Protein AF-A0A3Q0IZJ5-F1 (afdb_monomer_lite)

Foldseek 3Di:
DVVCVVVVHWDKDWDDPVNDDPVQPDDDQVRLQPDDAQDKDKDADPVLQKIWMWGHHVGITIMITRPHSDWDWDWDFDADPVVRDTDTHTHTVSVVVCVVPVCPVVVLVVQCVVDPPDDPDPDVVVVVVSSVVSSVLSVVLVVQCVVPVVDDPVPRDDSVRSVVVVVVVVVVVVVVVVVPPDDDDDDDDDDDDDDDDDDDDDDDD

Structure (mmCIF, N/CA/C/O backbone):
data_AF-A0A3Q0IZJ5-F1
#
_entry.id   AF-A0A3Q0IZJ5-F1
#
loop_
_atom_site.group_PDB
_atom_site.id
_atom_site.type_symbol
_atom_site.label_atom_id
_atom_site.label_alt_id
_atom_site.label_comp_id
_atom_site.label_asym_id
_atom_site.label_entity_id
_atom_site.label_seq_id
_atom_site.pdbx_PDB_ins_code
_atom_site.Cartn_x
_atom_site.Cartn_y
_atom_site.Cartn_z
_atom_site.occupancy
_atom_site.B_iso_or_equiv
_atom_site.auth_seq_id
_atom_site.auth_comp_id
_atom_site.auth_asym_id
_atom_site.auth_atom_id
_atom_site.pdbx_PDB_model_num
ATOM 1 N N . MET A 1 1 ? -16.092 11.839 -0.025 1.00 68.50 1 MET A N 1
ATOM 2 C CA . MET A 1 1 ? -16.530 10.471 -0.398 1.00 68.50 1 MET A CA 1
ATOM 3 C C . MET A 1 1 ? -17.769 10.433 -1.294 1.00 68.50 1 MET A C 1
ATOM 5 O O . MET A 1 1 ? -17.762 9.619 -2.200 1.00 68.50 1 MET A O 1
ATOM 9 N N . ASN A 1 2 ? -18.788 11.290 -1.122 1.00 82.06 2 ASN A N 1
ATOM 10 C CA . ASN A 1 2 ? -20.026 11.220 -1.933 1.00 82.06 2 ASN A CA 1
ATOM 11 C C . ASN A 1 2 ? -19.789 11.255 -3.453 1.00 82.06 2 ASN A C 1
ATOM 13 O O . ASN A 1 2 ? -20.358 10.442 -4.169 1.00 82.06 2 ASN A O 1
ATOM 17 N N . LEU A 1 3 ? -18.900 12.132 -3.932 1.00 89.00 3 LEU A N 1
ATOM 18 C CA . LEU A 1 3 ? -18.564 12.219 -5.357 1.00 89.00 3 LEU A CA 1
ATOM 19 C C . LEU A 1 3 ? -17.981 10.905 -5.910 1.00 89.00 3 LEU A C 1
ATOM 21 O O . LEU A 1 3 ? -18.324 10.490 -7.011 1.00 89.00 3 LEU A O 1
ATOM 25 N N . LEU A 1 4 ? -17.117 10.239 -5.138 1.00 88.94 4 LEU A N 1
ATOM 26 C CA . LEU A 1 4 ? -16.507 8.967 -5.537 1.00 88.94 4 LEU A CA 1
ATOM 27 C C . LEU A 1 4 ? -17.537 7.833 -5.528 1.00 88.94 4 LEU A C 1
ATOM 29 O O . LEU A 1 4 ? -17.585 7.050 -6.470 1.00 88.94 4 LEU A O 1
ATOM 33 N N . LEU A 1 5 ? -18.424 7.814 -4.528 1.00 87.94 5 LEU A N 1
ATOM 34 C CA . LEU A 1 5 ? -19.537 6.866 -4.455 1.00 87.94 5 LEU A CA 1
ATOM 35 C C . LEU A 1 5 ? -20.482 6.995 -5.658 1.00 87.94 5 LEU A C 1
ATOM 37 O O . LEU A 1 5 ? -20.862 5.984 -6.239 1.00 87.94 5 LEU A O 1
ATOM 41 N N . MET A 1 6 ? -20.807 8.224 -6.077 1.00 89.62 6 MET A N 1
ATOM 42 C CA . MET A 1 6 ? -21.605 8.473 -7.287 1.00 89.62 6 MET A CA 1
ATOM 43 C C . MET A 1 6 ? -20.924 7.923 -8.545 1.00 89.62 6 MET A C 1
ATOM 45 O O . MET A 1 6 ? -21.590 7.389 -9.426 1.00 89.62 6 MET A O 1
ATOM 49 N N . LYS A 1 7 ? -19.590 7.999 -8.605 1.00 92.88 7 LYS A N 1
ATOM 50 C CA . LYS A 1 7 ? -18.778 7.437 -9.692 1.00 92.88 7 LYS A CA 1
ATOM 51 C C . LYS A 1 7 ? -18.488 5.937 -9.543 1.00 92.88 7 LYS A C 1
ATOM 53 O O . LYS A 1 7 ? -17.734 5.403 -10.347 1.00 92.88 7 LYS A O 1
ATOM 58 N N . LYS A 1 8 ? -19.058 5.256 -8.539 1.00 90.19 8 LYS A N 1
ATOM 59 C CA . LYS A 1 8 ? -18.781 3.843 -8.205 1.00 90.19 8 LYS A CA 1
ATOM 60 C C . LYS A 1 8 ? -17.292 3.548 -7.966 1.00 90.19 8 LYS A C 1
ATOM 62 O O . LYS A 1 8 ? -16.821 2.441 -8.202 1.00 90.19 8 LYS A O 1
ATOM 67 N N . ILE A 1 9 ? -16.558 4.544 -7.475 1.00 91.00 9 ILE A N 1
ATOM 68 C CA . ILE A 1 9 ? -15.169 4.405 -7.046 1.00 91.00 9 ILE A CA 1
ATOM 69 C C . ILE A 1 9 ? -15.186 4.232 -5.533 1.00 91.00 9 ILE A C 1
ATOM 71 O O . ILE A 1 9 ? -15.550 5.147 -4.787 1.00 91.00 9 ILE A O 1
ATOM 75 N N . TYR A 1 10 ? -14.788 3.048 -5.088 1.00 90.50 10 TYR A N 1
ATOM 76 C CA . TYR A 1 10 ? -14.695 2.714 -3.675 1.00 90.50 10 TYR A CA 1
ATOM 77 C C . TYR A 1 10 ? -13.245 2.777 -3.213 1.00 90.50 10 TYR A C 1
ATOM 79 O O . TYR A 1 10 ? -12.312 2.609 -3.993 1.00 90.50 10 TYR A O 1
ATOM 87 N N . GLY A 1 11 ? -13.057 3.018 -1.923 1.00 89.06 11 GLY A N 1
ATOM 88 C CA . GLY A 1 11 ? -11.730 3.123 -1.343 1.00 89.06 11 GLY A CA 1
ATOM 89 C C . GLY A 1 11 ? -11.721 2.882 0.154 1.00 89.06 11 GLY A C 1
ATOM 90 O O . GLY A 1 11 ? -12.724 3.091 0.853 1.00 89.06 11 GLY A O 1
ATOM 91 N N . THR A 1 12 ? -10.548 2.469 0.619 1.00 90.19 12 THR A N 1
ATOM 92 C CA . THR A 1 12 ? -10.194 2.305 2.025 1.00 90.19 12 THR A CA 1
ATOM 93 C C . THR A 1 12 ? -8.914 3.086 2.287 1.00 90.19 12 THR A C 1
ATOM 95 O O . THR A 1 12 ? -7.986 3.048 1.487 1.00 90.19 12 THR A O 1
ATOM 98 N N . GLY A 1 13 ? -8.869 3.817 3.395 1.00 89.31 13 GLY A N 1
ATOM 99 C CA . GLY A 1 13 ? -7.754 4.696 3.721 1.00 89.31 13 GLY A CA 1
ATOM 100 C C . GLY A 1 13 ? -7.518 4.798 5.220 1.00 89.31 13 GLY A C 1
ATOM 101 O O . GLY A 1 13 ? -8.425 4.556 6.020 1.00 89.31 13 GLY A O 1
ATOM 102 N N . THR A 1 14 ? -6.315 5.219 5.602 1.00 90.88 14 THR A N 1
ATOM 103 C CA . THR A 1 14 ? -6.046 5.680 6.968 1.00 90.88 14 THR A CA 1
ATOM 104 C C . THR A 1 14 ? -6.516 7.123 7.104 1.00 90.88 14 THR A C 1
ATOM 106 O O . THR A 1 14 ? -6.285 7.951 6.225 1.00 90.88 14 THR A O 1
ATOM 109 N N . LEU A 1 15 ? -7.189 7.433 8.208 1.00 88.75 15 LEU A N 1
ATOM 110 C CA . LEU A 1 15 ? -7.708 8.764 8.491 1.00 88.75 15 LEU A CA 1
ATOM 111 C C . LEU A 1 15 ? -6.926 9.386 9.650 1.00 88.75 15 LEU A C 1
ATOM 113 O O . LEU A 1 15 ? -6.908 8.864 10.767 1.00 88.75 15 LEU A O 1
ATOM 117 N N . ALA A 1 16 ? -6.287 10.528 9.399 1.00 86.31 16 ALA A N 1
ATOM 118 C CA . ALA A 1 16 ? -5.656 11.297 10.464 1.00 86.31 16 ALA A CA 1
ATOM 119 C C . ALA A 1 16 ? -6.721 11.771 11.460 1.00 86.31 16 ALA A C 1
ATOM 121 O O . ALA A 1 16 ? -7.787 12.238 11.061 1.00 86.31 16 ALA A O 1
ATOM 122 N N . ILE A 1 17 ? -6.428 11.685 12.759 1.00 82.25 17 ILE A N 1
ATOM 123 C CA . ILE A 1 17 ? -7.417 12.012 13.795 1.00 82.25 17 ILE A CA 1
ATOM 124 C C . ILE A 1 17 ? -7.909 13.463 13.715 1.00 82.25 17 ILE A C 1
ATOM 126 O O . ILE A 1 17 ? -9.074 13.729 13.976 1.00 82.25 17 ILE A O 1
ATOM 130 N N . ASN A 1 18 ? -7.052 14.383 13.264 1.00 83.88 18 ASN A N 1
ATOM 131 C CA . ASN A 1 18 ? -7.396 15.797 13.090 1.00 83.88 18 ASN A CA 1
ATOM 132 C C . ASN A 1 18 ? -8.455 16.024 11.999 1.00 83.88 18 ASN A C 1
ATOM 134 O O . ASN A 1 18 ? -9.111 17.059 11.993 1.00 83.88 18 ASN A O 1
ATOM 138 N N . ASN A 1 19 ? -8.641 15.051 11.103 1.00 83.38 19 ASN A N 1
ATOM 139 C CA . ASN A 1 19 ? -9.618 15.106 10.017 1.00 83.38 19 ASN A CA 1
ATOM 140 C C . ASN A 1 19 ? -10.950 14.446 10.406 1.00 83.38 19 ASN A C 1
ATOM 142 O O . ASN A 1 19 ? -11.868 14.369 9.590 1.00 83.38 19 ASN A O 1
ATOM 146 N N . ILE A 1 20 ? -11.058 13.932 11.634 1.00 81.12 20 ILE A N 1
ATOM 147 C CA . ILE A 1 20 ? -12.278 13.331 12.158 1.00 81.12 20 ILE A CA 1
ATOM 148 C C . ILE A 1 20 ? -13.114 14.440 12.812 1.00 81.12 20 ILE A C 1
ATOM 150 O O . ILE A 1 20 ? -12.627 15.109 13.726 1.00 81.12 20 ILE A O 1
ATOM 154 N N . PRO A 1 21 ? -14.378 14.645 12.398 1.00 78.50 21 PRO A N 1
ATOM 155 C CA . PRO A 1 21 ? -15.248 15.624 13.037 1.00 78.50 21 PRO A CA 1
ATOM 156 C C . PRO A 1 21 ? -15.410 15.314 14.526 1.00 78.50 21 PRO A C 1
ATOM 158 O O . PRO A 1 21 ? -15.712 14.177 14.889 1.00 78.50 21 PRO A O 1
ATOM 161 N N . LYS A 1 22 ? -15.295 16.320 15.396 1.00 73.31 22 LYS A N 1
ATOM 162 C CA . LYS A 1 22 ? -15.501 16.146 16.849 1.00 73.31 22 LYS A CA 1
ATOM 163 C C . LYS A 1 22 ? -16.915 15.651 17.193 1.00 73.31 22 LYS A C 1
ATOM 165 O O . LYS A 1 22 ? -17.106 14.941 18.170 1.00 73.31 22 LYS A O 1
ATOM 170 N N . SER A 1 23 ? -17.896 15.941 16.336 1.00 69.06 23 SER A N 1
ATOM 171 C CA . SER A 1 23 ? -19.277 15.441 16.429 1.00 69.06 23 SER A CA 1
ATOM 172 C C . SER A 1 23 ? -19.427 13.946 16.116 1.00 69.06 23 SER A C 1
ATOM 174 O O . SER A 1 23 ? -20.512 13.377 16.249 1.00 69.06 23 SER A O 1
ATOM 176 N N . SER A 1 24 ? -18.354 13.276 15.690 1.00 67.94 24 SER A N 1
ATOM 177 C CA . SER A 1 24 ? -18.398 11.870 15.302 1.00 67.94 24 SER A CA 1
ATOM 178 C C . SER A 1 24 ? -18.592 10.910 16.479 1.00 67.94 24 SER A C 1
ATOM 180 O O . SER A 1 24 ? -18.798 9.735 16.206 1.00 67.94 24 SER A O 1
ATOM 182 N N . MET A 1 25 ? -18.649 11.352 17.745 1.00 70.50 25 MET A N 1
ATOM 183 C CA . MET A 1 25 ? -18.824 10.474 18.927 1.00 70.50 25 MET A CA 1
ATOM 184 C C . MET A 1 25 ? -17.852 9.275 18.936 1.00 70.50 25 MET A C 1
ATOM 186 O O . MET A 1 25 ? -18.169 8.204 19.447 1.00 70.50 25 MET A O 1
ATOM 190 N N . LEU A 1 26 ? -16.701 9.431 18.285 1.00 81.25 26 LEU A N 1
ATOM 191 C CA . LEU A 1 26 ? -15.619 8.460 18.300 1.00 81.25 26 LEU A CA 1
ATOM 192 C C . LEU A 1 26 ? -14.769 8.698 19.546 1.00 81.25 26 LEU A C 1
ATOM 194 O O . LEU A 1 26 ? -14.738 9.809 20.074 1.00 81.25 26 LEU A O 1
ATOM 198 N N . LEU A 1 27 ? -14.093 7.651 20.009 1.00 81.62 27 LEU A N 1
ATOM 199 C CA . LEU A 1 27 ? -13.239 7.748 21.184 1.00 81.62 27 LEU A CA 1
ATOM 200 C C . LEU A 1 27 ? -12.027 8.619 20.863 1.00 81.62 27 LEU A C 1
ATOM 202 O O . LEU A 1 27 ? -11.420 8.510 19.786 1.00 81.62 27 LEU A O 1
ATOM 206 N N . ASP A 1 28 ? -11.642 9.446 21.828 1.00 84.12 28 ASP A N 1
ATOM 207 C CA . ASP A 1 28 ? -10.441 10.256 21.705 1.00 84.12 28 ASP A CA 1
ATOM 208 C C . ASP A 1 28 ? -9.192 9.371 21.671 1.00 84.12 28 ASP A C 1
ATOM 210 O O . ASP A 1 28 ? -9.154 8.265 22.216 1.00 84.12 28 ASP A O 1
ATOM 214 N N . LYS A 1 29 ? -8.095 9.880 21.095 1.00 82.81 29 LYS A N 1
ATOM 215 C CA . LYS A 1 29 ? -6.818 9.142 21.027 1.00 82.81 29 LYS A CA 1
ATOM 216 C C . LYS A 1 29 ? -6.354 8.639 22.395 1.00 82.81 29 LYS A C 1
ATOM 218 O O . LYS A 1 29 ? -5.810 7.542 22.497 1.00 82.81 29 LYS A O 1
ATOM 223 N N . ARG A 1 30 ? -6.538 9.458 23.437 1.00 84.50 30 ARG A N 1
ATOM 224 C CA . ARG A 1 30 ? -6.149 9.123 24.814 1.00 84.50 30 ARG A CA 1
ATOM 225 C C . ARG A 1 30 ? -7.021 8.011 25.380 1.00 84.50 30 ARG A C 1
ATOM 227 O O . ARG A 1 30 ? -6.506 7.135 26.061 1.00 84.50 30 ARG A O 1
ATOM 234 N N . GLU A 1 31 ? -8.315 8.039 25.090 1.00 86.44 31 GLU A N 1
ATOM 235 C CA . GLU A 1 31 ? -9.258 7.018 25.541 1.00 86.44 31 GLU A CA 1
ATOM 236 C C . GLU A 1 31 ? -9.024 5.699 24.814 1.00 86.44 31 GLU A C 1
ATOM 238 O O . GLU A 1 31 ? -8.924 4.662 25.463 1.00 86.44 31 GLU A O 1
ATOM 243 N N . MET A 1 32 ? -8.821 5.744 23.493 1.00 87.38 32 MET A N 1
ATOM 244 C CA . MET A 1 32 ? -8.433 4.578 22.696 1.00 87.38 32 MET A CA 1
ATOM 245 C C . MET A 1 32 ? -7.122 3.964 23.182 1.00 87.38 32 MET A C 1
ATOM 247 O O . MET A 1 32 ? -7.031 2.748 23.281 1.00 87.38 32 MET A O 1
ATOM 251 N N . GLY A 1 33 ? -6.125 4.783 23.529 1.00 85.69 33 GLY A N 1
ATOM 252 C CA . GLY A 1 33 ? -4.836 4.298 24.028 1.00 85.69 33 GLY A CA 1
ATOM 253 C C . GLY A 1 33 ? -4.896 3.639 25.411 1.00 85.69 33 GLY A C 1
ATOM 254 O O . GLY A 1 33 ? -3.989 2.886 25.747 1.00 85.69 33 GLY A O 1
ATOM 255 N N . LYS A 1 34 ? -5.947 3.900 26.203 1.00 90.25 34 LYS A N 1
ATOM 256 C CA . LYS A 1 34 ? -6.196 3.220 27.487 1.00 90.25 34 LYS A CA 1
ATOM 257 C C . LYS A 1 34 ? -6.880 1.863 27.321 1.00 90.25 34 LYS A C 1
ATOM 259 O O . LYS A 1 34 ? -6.931 1.103 28.281 1.00 90.25 34 LYS A O 1
ATOM 264 N N . LYS A 1 35 ? -7.468 1.584 26.154 1.00 91.31 35 LYS A N 1
ATOM 265 C CA . LYS A 1 35 ? -8.123 0.303 25.879 1.00 91.31 35 LYS A CA 1
ATOM 266 C C . LYS A 1 35 ? -7.086 -0.782 25.631 1.00 91.31 35 LYS A C 1
ATOM 268 O O . LYS A 1 35 ? -5.968 -0.499 25.204 1.00 91.31 35 LYS A O 1
ATOM 273 N N . ASP A 1 36 ? -7.490 -2.028 25.838 1.00 89.94 36 ASP A N 1
ATOM 274 C CA . ASP A 1 36 ? -6.628 -3.168 25.562 1.00 89.94 36 ASP A CA 1
ATOM 275 C C . ASP A 1 36 ? -6.235 -3.241 24.085 1.00 89.94 36 ASP A C 1
ATOM 277 O O . ASP A 1 36 ? -6.935 -2.765 23.180 1.00 89.94 36 ASP A O 1
ATOM 281 N N . ARG A 1 37 ? -5.082 -3.860 23.839 1.00 90.69 37 ARG A N 1
ATOM 282 C CA . ARG A 1 37 ? -4.603 -4.131 22.489 1.00 90.69 37 ARG A CA 1
ATOM 283 C C . ARG A 1 37 ? -5.594 -5.053 21.774 1.00 90.69 37 ARG A C 1
ATOM 285 O O . ARG A 1 37 ? -5.949 -6.110 22.281 1.00 90.69 37 ARG A O 1
ATOM 292 N N . GLY A 1 38 ? -6.015 -4.662 20.579 1.00 89.19 38 GLY A N 1
ATOM 293 C CA . GLY A 1 38 ? -7.043 -5.339 19.791 1.00 89.19 38 GLY A CA 1
ATOM 294 C C . GLY A 1 38 ? -8.443 -4.748 19.943 1.00 89.19 38 GLY A C 1
ATOM 295 O O . GLY A 1 38 ? -9.333 -5.118 19.178 1.00 89.19 38 GLY A O 1
ATOM 296 N N . PHE A 1 39 ? -8.651 -3.801 20.866 1.00 91.25 39 PHE A N 1
ATOM 297 C CA . PHE A 1 39 ? -9.925 -3.098 20.973 1.00 91.25 39 PHE A CA 1
ATOM 298 C C . PHE A 1 39 ? -10.239 -2.352 19.672 1.00 91.25 39 PHE A C 1
ATOM 300 O O . PHE A 1 39 ? -9.408 -1.604 19.145 1.00 91.25 39 PHE A O 1
ATOM 307 N N . ALA A 1 40 ? -11.454 -2.543 19.165 1.00 90.88 40 ALA A N 1
ATOM 308 C CA . ALA A 1 40 ? -11.939 -1.884 17.967 1.00 90.88 40 ALA A CA 1
ATOM 309 C C . ALA A 1 40 ? -13.335 -1.307 18.194 1.00 90.88 40 ALA A C 1
ATOM 311 O O . ALA A 1 40 ? -14.197 -1.952 18.785 1.00 90.88 40 ALA A O 1
ATOM 312 N N . THR A 1 41 ? -13.564 -0.106 17.673 1.00 89.56 41 THR A N 1
ATOM 313 C CA . THR A 1 41 ? -14.889 0.510 17.599 1.00 89.56 41 THR A CA 1
ATOM 314 C C . THR A 1 41 ? -15.164 0.958 16.172 1.00 89.56 41 THR A C 1
ATOM 316 O O . THR A 1 41 ? -14.246 1.284 15.416 1.00 89.56 41 THR A O 1
ATOM 319 N N . GLN A 1 42 ? -16.433 0.948 15.780 1.00 88.50 42 GLN A N 1
ATOM 320 C CA . GLN A 1 42 ? -16.859 1.314 14.441 1.00 88.50 42 GLN A CA 1
ATOM 321 C C . GLN A 1 42 ? -18.033 2.280 14.511 1.00 88.50 42 GLN A C 1
ATOM 323 O O . GLN A 1 42 ? -18.999 2.055 15.236 1.00 88.50 42 GLN A O 1
ATOM 328 N N . LYS A 1 43 ? -17.987 3.311 13.668 1.00 87.88 43 LYS A N 1
ATOM 329 C CA . LYS A 1 43 ? -19.137 4.157 13.370 1.00 87.88 43 LYS A CA 1
ATOM 330 C C . LYS A 1 43 ? -19.469 4.080 11.893 1.00 87.88 43 LYS A C 1
ATOM 332 O O . LYS A 1 43 ? -18.627 4.340 11.035 1.00 87.88 43 LYS A O 1
ATOM 337 N N . VAL A 1 44 ? -20.715 3.739 11.601 1.00 87.31 44 VAL A N 1
ATOM 338 C CA . VAL A 1 44 ? -21.256 3.723 10.243 1.00 87.31 44 VAL A CA 1
ATOM 339 C C . VAL A 1 44 ? -22.073 4.995 10.043 1.00 87.31 44 VAL A C 1
ATOM 341 O O . VAL A 1 44 ? -22.810 5.417 10.936 1.00 87.31 44 VAL A O 1
ATOM 344 N N . ARG A 1 45 ? -21.917 5.642 8.890 1.00 86.06 45 ARG A N 1
ATOM 345 C CA . ARG A 1 45 ? -22.742 6.788 8.506 1.00 86.06 45 ARG A CA 1
ATOM 346 C C . ARG A 1 45 ? -24.199 6.339 8.332 1.00 86.06 45 ARG A C 1
ATOM 348 O O . ARG A 1 45 ? -24.458 5.186 8.005 1.00 86.06 45 ARG A O 1
ATOM 355 N N . GLN A 1 46 ? -25.153 7.243 8.554 1.00 85.25 46 GLN A N 1
ATOM 356 C CA . GLN A 1 46 ? -26.594 6.941 8.490 1.00 85.25 46 GLN A CA 1
ATOM 357 C C . GLN A 1 46 ? -27.024 6.294 7.163 1.00 85.25 46 GLN A C 1
ATOM 359 O O . GLN A 1 46 ? -27.854 5.391 7.157 1.00 85.25 46 GLN A O 1
ATOM 364 N N . ASP A 1 47 ? -26.407 6.711 6.057 1.00 84.00 47 ASP A N 1
ATOM 365 C CA . ASP A 1 47 ? -26.640 6.182 4.709 1.00 84.00 47 ASP A CA 1
ATOM 366 C C . ASP A 1 47 ? -26.036 4.785 4.475 1.00 84.00 47 ASP A C 1
ATOM 368 O O . ASP A 1 47 ? -26.203 4.220 3.401 1.00 84.00 47 ASP A O 1
ATOM 372 N N . LYS A 1 48 ? -25.319 4.230 5.461 1.00 82.56 48 LYS A N 1
ATOM 373 C CA . LYS A 1 48 ? -24.608 2.945 5.411 1.00 82.56 48 LYS A CA 1
ATOM 374 C C . LYS A 1 48 ? -23.586 2.825 4.277 1.00 82.56 48 LYS A C 1
ATOM 376 O O . LYS A 1 48 ? -23.132 1.722 4.012 1.00 82.56 48 LYS A O 1
ATOM 381 N N . ASN A 1 49 ? -23.162 3.929 3.663 1.00 85.31 49 ASN A N 1
ATOM 382 C CA . ASN A 1 49 ? -22.212 3.894 2.543 1.00 85.31 49 ASN A CA 1
ATOM 383 C C . ASN A 1 49 ? -20.755 4.036 2.983 1.00 85.31 49 ASN A C 1
ATOM 385 O O . ASN A 1 49 ? -19.839 3.695 2.241 1.00 85.31 49 ASN A O 1
ATOM 389 N N . VAL A 1 50 ? -20.526 4.593 4.171 1.00 88.06 50 VAL A N 1
ATOM 390 C CA . VAL A 1 50 ? -19.189 4.876 4.694 1.00 88.06 50 VAL A CA 1
ATOM 391 C C . VAL A 1 50 ? -19.125 4.462 6.150 1.00 88.06 50 VAL A C 1
ATOM 393 O O . VAL A 1 50 ? -20.040 4.739 6.928 1.00 88.06 50 VAL A O 1
ATOM 396 N N . CYS A 1 51 ? -18.017 3.848 6.543 1.00 89.00 51 CYS A N 1
ATOM 397 C CA . CYS A 1 51 ? -17.719 3.587 7.939 1.00 89.00 51 CYS A CA 1
ATOM 398 C C . CYS A 1 51 ? -16.327 4.079 8.323 1.00 89.00 51 CYS A C 1
ATOM 400 O O . CYS A 1 51 ? -15.391 4.036 7.523 1.00 89.00 51 CYS A O 1
ATOM 402 N N . ILE A 1 52 ? -16.204 4.492 9.579 1.00 89.88 52 ILE A N 1
ATOM 403 C CA . ILE A 1 52 ? -14.942 4.789 10.242 1.00 89.88 52 ILE A CA 1
ATOM 404 C C . ILE A 1 52 ? -14.723 3.711 11.299 1.00 89.88 52 ILE A C 1
ATOM 406 O O . ILE A 1 52 ? -15.637 3.386 12.057 1.00 89.88 52 ILE A O 1
ATOM 410 N N . VAL A 1 53 ? -13.522 3.154 11.340 1.00 90.75 53 VAL A N 1
ATOM 411 C CA . VAL A 1 53 ? -13.100 2.147 12.312 1.00 90.75 53 VAL A CA 1
ATOM 412 C C . VAL A 1 53 ? -11.904 2.692 13.071 1.00 90.75 53 VAL A C 1
ATOM 414 O O . VAL A 1 53 ? -10.946 3.154 12.457 1.00 90.75 53 VAL A O 1
ATOM 417 N N . GLN A 1 54 ? -11.952 2.628 14.396 1.00 91.56 54 GLN A N 1
ATOM 418 C CA . GLN A 1 54 ? -10.799 2.887 15.250 1.00 91.56 54 GLN A CA 1
ATOM 419 C C . GLN A 1 54 ? -10.324 1.563 15.829 1.00 91.56 54 GLN A C 1
ATOM 421 O O . GLN A 1 54 ? -11.131 0.778 16.324 1.00 91.56 54 GLN A O 1
ATOM 426 N N . TRP A 1 55 ? -9.022 1.322 15.782 1.00 92.88 55 TRP A N 1
ATOM 427 C CA . TRP A 1 55 ? -8.401 0.103 16.278 1.00 92.88 55 TRP A CA 1
ATOM 428 C C . TRP A 1 55 ? -7.183 0.449 17.125 1.00 92.88 55 TRP A C 1
ATOM 430 O O . TRP A 1 55 ? -6.347 1.252 16.708 1.00 92.88 55 TRP A O 1
ATOM 440 N N . ASN A 1 56 ? -7.083 -0.137 18.316 1.00 92.69 56 ASN A N 1
ATOM 441 C CA . ASN A 1 56 ? -5.923 0.033 19.178 1.00 92.69 56 ASN A CA 1
ATOM 442 C C . ASN A 1 56 ? -4.958 -1.148 19.024 1.00 92.69 56 ASN A C 1
ATOM 444 O O . ASN A 1 56 ? -5.263 -2.253 19.460 1.00 92.69 56 ASN A O 1
ATOM 448 N N . ASP A 1 57 ? -3.788 -0.918 18.427 1.00 89.44 57 ASP A N 1
ATOM 449 C CA . ASP A 1 57 ? -2.666 -1.868 18.452 1.00 89.44 57 ASP A CA 1
ATOM 450 C C . ASP A 1 57 ? -1.577 -1.355 19.410 1.00 89.44 57 ASP A C 1
ATOM 452 O O . ASP A 1 57 ? -1.843 -1.149 20.589 1.00 89.44 57 ASP A O 1
ATOM 456 N N . ASN A 1 58 ? -0.358 -1.092 18.927 1.00 88.44 58 ASN A N 1
ATOM 457 C CA . ASN A 1 58 ? 0.653 -0.365 19.700 1.00 88.44 58 ASN A CA 1
ATOM 458 C C . ASN A 1 58 ? 0.304 1.125 19.834 1.00 88.44 58 ASN A C 1
ATOM 460 O O . ASN A 1 58 ? 0.720 1.796 20.776 1.00 88.44 58 ASN A O 1
ATOM 464 N N . LYS A 1 59 ? -0.410 1.657 18.839 1.00 88.62 59 LYS A N 1
ATOM 465 C CA . LYS A 1 59 ? -0.949 3.015 18.803 1.00 88.62 59 LYS A CA 1
ATOM 466 C C . LYS A 1 59 ? -2.355 2.952 18.196 1.00 88.62 59 LYS A C 1
ATOM 468 O O . LYS A 1 59 ? -2.591 2.084 17.352 1.00 88.62 59 LYS A O 1
ATOM 473 N N . PRO A 1 60 ? -3.259 3.876 18.562 1.00 90.88 60 PRO A N 1
ATOM 474 C CA . PRO A 1 60 ? -4.558 3.984 17.915 1.00 90.88 60 PRO A CA 1
ATOM 475 C C . PRO A 1 60 ? -4.413 4.307 16.425 1.00 90.88 60 PRO A C 1
ATOM 477 O O . PRO A 1 60 ? -3.719 5.259 16.057 1.00 90.88 60 PRO A O 1
ATOM 480 N N . VAL A 1 61 ? -5.099 3.536 15.587 1.00 91.25 61 VAL A N 1
ATOM 481 C CA . VAL A 1 61 ? -5.208 3.726 14.139 1.00 91.25 61 VAL A CA 1
ATOM 482 C C . VAL A 1 61 ? -6.670 3.980 13.802 1.00 91.25 61 VAL A C 1
ATOM 484 O O . VAL A 1 61 ? -7.548 3.261 14.278 1.00 91.25 61 VAL A O 1
ATOM 487 N N . ASN A 1 62 ? -6.934 4.988 12.972 1.00 91.81 62 ASN A N 1
ATOM 488 C CA . ASN A 1 62 ? -8.266 5.221 12.427 1.00 91.81 62 ASN A CA 1
ATOM 489 C C . ASN A 1 62 ? -8.250 4.925 10.930 1.00 91.81 62 ASN A C 1
ATOM 491 O O . ASN A 1 62 ? -7.386 5.414 10.203 1.00 91.81 62 ASN A O 1
ATOM 495 N N . SER A 1 63 ? -9.235 4.173 10.468 1.00 91.25 63 SER A N 1
ATOM 496 C CA . SER A 1 63 ? -9.416 3.825 9.065 1.00 91.25 63 SER A CA 1
ATOM 497 C C . SER A 1 63 ? -10.813 4.220 8.615 1.00 91.25 63 SER A C 1
ATOM 499 O O . SER A 1 63 ? -11.767 4.171 9.390 1.00 91.25 63 SER A O 1
ATOM 501 N N . ILE A 1 64 ? -10.945 4.603 7.352 1.00 90.25 64 ILE A N 1
ATOM 502 C CA . ILE A 1 64 ? -12.220 4.906 6.709 1.00 90.25 64 ILE A CA 1
ATOM 503 C C . ILE A 1 64 ? -12.382 4.000 5.494 1.00 90.25 64 ILE A C 1
ATOM 505 O O . ILE A 1 64 ? -11.429 3.786 4.748 1.00 90.25 64 ILE A O 1
ATOM 509 N N . SER A 1 65 ? -13.577 3.455 5.291 1.00 89.88 65 SER A N 1
ATOM 510 C CA . SER A 1 65 ? -13.884 2.656 4.105 1.00 89.88 65 SER A CA 1
ATOM 511 C C . SER A 1 65 ? -15.282 2.940 3.591 1.00 89.88 65 SER A C 1
ATOM 513 O O . SER A 1 65 ? -16.210 3.194 4.362 1.00 89.88 65 SER A O 1
ATOM 515 N N . SER A 1 66 ? -15.399 2.875 2.270 1.00 89.56 66 SER A N 1
ATOM 516 C CA . SER A 1 66 ? -16.654 2.908 1.517 1.00 89.56 66 SER A CA 1
ATOM 517 C C . SER A 1 66 ? -17.037 1.546 0.923 1.00 89.56 66 SER A C 1
ATOM 519 O O . SER A 1 66 ? -18.076 1.429 0.286 1.00 89.56 66 SER A O 1
ATOM 521 N N . ILE A 1 67 ? -16.205 0.513 1.117 1.00 82.31 67 ILE A N 1
ATOM 522 C CA . ILE A 1 67 ? -16.386 -0.813 0.504 1.00 82.31 67 ILE A CA 1
ATOM 523 C C . ILE A 1 67 ? -17.292 -1.698 1.362 1.00 82.31 67 ILE A C 1
ATOM 525 O O . ILE A 1 67 ? -18.103 -2.462 0.845 1.00 82.31 67 ILE A O 1
ATOM 529 N N . THR A 1 68 ? -17.136 -1.657 2.689 1.00 69.88 68 THR A N 1
ATOM 530 C CA . THR A 1 68 ? -17.877 -2.559 3.578 1.00 69.88 68 THR A CA 1
ATOM 531 C C . THR A 1 68 ? -18.332 -1.841 4.848 1.00 69.88 68 THR A C 1
ATOM 533 O O . THR A 1 68 ? -17.494 -1.469 5.669 1.00 69.88 68 THR A O 1
ATOM 536 N N . PRO A 1 69 ? -19.653 -1.687 5.066 1.00 67.50 69 PRO A N 1
ATOM 537 C CA . PRO A 1 69 ? -20.183 -1.030 6.260 1.00 67.50 69 PRO A CA 1
ATOM 538 C C . PRO A 1 69 ? -20.069 -1.912 7.506 1.00 67.50 69 PRO A C 1
ATOM 540 O O . PRO A 1 69 ? -19.959 -1.398 8.612 1.00 67.50 69 PRO A O 1
ATOM 543 N N . LYS A 1 70 ? -20.085 -3.241 7.344 1.00 68.69 70 LYS A N 1
ATOM 544 C CA . LYS A 1 70 ? -19.886 -4.219 8.422 1.00 68.69 70 LYS A CA 1
ATOM 545 C C . LYS A 1 70 ? -18.445 -4.711 8.406 1.00 68.69 70 LYS A C 1
ATOM 547 O O . LYS A 1 70 ? -18.051 -5.396 7.469 1.00 68.69 70 LYS A O 1
ATOM 552 N N . ASN A 1 71 ? -17.673 -4.404 9.441 1.00 73.75 71 ASN A N 1
ATOM 553 C CA . ASN A 1 71 ? -16.302 -4.890 9.541 1.00 73.75 71 ASN A CA 1
ATOM 554 C C . ASN A 1 71 ? -16.226 -6.064 10.516 1.00 73.75 71 ASN A C 1
ATOM 556 O O . ASN A 1 71 ? -16.238 -5.830 11.725 1.00 73.75 71 ASN A O 1
ATOM 560 N N . PRO A 1 72 ? -16.147 -7.318 10.028 1.00 81.44 72 PRO A N 1
ATOM 561 C CA . PRO A 1 72 ? -15.909 -8.440 10.917 1.00 81.44 72 PRO A CA 1
ATOM 562 C C . PRO A 1 72 ? -14.543 -8.276 11.585 1.00 81.44 72 PRO A C 1
ATOM 564 O O . PRO A 1 72 ? -13.582 -7.779 10.986 1.00 81.44 72 PRO A O 1
ATOM 567 N N . ILE A 1 73 ? -14.475 -8.689 12.844 1.00 84.81 73 ILE A N 1
ATOM 568 C CA . ILE A 1 73 ? -13.226 -8.762 13.590 1.00 84.81 73 ILE A CA 1
ATOM 569 C C . ILE A 1 73 ? -12.567 -10.098 13.239 1.00 84.81 73 ILE A C 1
ATOM 571 O O . ILE A 1 73 ? -13.231 -11.127 13.134 1.00 84.81 73 ILE A O 1
ATOM 575 N N . THR A 1 74 ? -11.262 -10.087 12.995 1.00 85.19 74 THR A N 1
ATOM 576 C CA . THR A 1 74 ? -10.471 -11.276 12.668 1.00 85.19 74 THR A CA 1
ATOM 577 C C . THR A 1 74 ? -9.205 -11.297 13.514 1.00 85.19 74 THR A C 1
ATOM 579 O O . THR A 1 74 ? -8.641 -10.249 13.799 1.00 85.19 74 THR A O 1
ATOM 582 N N . SER A 1 75 ? -8.685 -12.469 13.871 1.00 87.44 75 SER A N 1
ATOM 583 C CA . SER A 1 75 ? -7.389 -12.557 14.560 1.00 87.44 75 SER A CA 1
ATOM 584 C C . SER A 1 75 ? -6.222 -12.235 13.619 1.00 87.44 75 SER A C 1
ATOM 586 O O . SER A 1 75 ? -6.190 -12.713 12.483 1.00 87.44 75 SER A O 1
ATOM 588 N N . SER A 1 76 ? -5.260 -11.425 14.060 1.00 87.06 76 SER A N 1
ATOM 589 C CA . SER A 1 76 ? -3.989 -11.173 13.376 1.00 87.06 76 SER A CA 1
ATOM 590 C C . SER A 1 76 ? -2.829 -11.482 14.314 1.00 87.06 76 SER A C 1
ATOM 592 O O . SER A 1 76 ? -2.722 -10.880 15.383 1.00 87.06 76 SER A O 1
ATOM 594 N N . ARG A 1 77 ? -1.898 -12.325 13.859 1.00 90.75 77 ARG A N 1
ATOM 595 C CA . ARG A 1 77 ? -0.653 -12.600 14.579 1.00 90.75 77 ARG A CA 1
ATOM 596 C C . ARG A 1 77 ? 0.227 -11.352 14.589 1.00 90.75 77 ARG A C 1
ATOM 598 O O . ARG A 1 77 ? 0.521 -10.786 13.534 1.00 90.75 77 ARG A O 1
ATOM 605 N N . ARG A 1 78 ? 0.634 -10.890 15.769 1.00 88.88 78 ARG A N 1
ATOM 606 C CA . ARG A 1 78 ? 1.459 -9.688 15.946 1.00 88.88 78 ARG A CA 1
ATOM 607 C C . ARG A 1 78 ? 2.525 -9.918 17.006 1.00 88.88 78 ARG A C 1
ATOM 609 O O . ARG A 1 78 ? 2.280 -10.550 18.025 1.00 88.88 78 ARG A O 1
ATOM 616 N N . TRP A 1 79 ? 3.708 -9.354 16.793 1.00 89.50 79 TRP A N 1
ATOM 617 C CA . TRP A 1 79 ? 4.757 -9.362 17.807 1.00 89.50 79 TRP A CA 1
ATOM 618 C C . TRP A 1 79 ? 4.362 -8.479 19.003 1.00 89.50 79 TRP A C 1
ATOM 620 O O . TRP A 1 79 ? 3.900 -7.343 18.830 1.00 89.50 79 TRP A O 1
ATOM 630 N N . SER A 1 80 ? 4.526 -8.995 20.220 1.00 89.19 80 SER A N 1
ATOM 631 C CA . SER A 1 80 ? 4.433 -8.235 21.469 1.00 89.19 80 SER A CA 1
ATOM 632 C C . SER A 1 80 ? 5.837 -7.965 21.995 1.00 89.19 80 SER A C 1
ATOM 634 O O . SER A 1 80 ? 6.577 -8.893 22.307 1.00 89.19 80 SER A O 1
ATOM 636 N N . LYS A 1 81 ? 6.216 -6.687 22.128 1.00 87.38 81 LYS A N 1
ATOM 637 C CA . LYS A 1 81 ? 7.503 -6.319 22.745 1.00 87.38 81 LYS A CA 1
ATOM 638 C C . LYS A 1 81 ? 7.537 -6.631 24.244 1.00 87.38 81 LYS A C 1
ATOM 640 O O . LYS A 1 81 ? 8.609 -6.922 24.761 1.00 87.38 81 LYS A O 1
ATOM 645 N N . LYS A 1 82 ? 6.379 -6.568 24.915 1.00 86.81 82 LYS A N 1
ATOM 646 C CA . LYS A 1 82 ? 6.237 -6.831 26.354 1.00 86.81 82 LYS A CA 1
ATOM 647 C C . LYS A 1 82 ? 6.455 -8.311 26.663 1.00 86.81 82 LYS A C 1
ATOM 649 O O . LYS A 1 82 ? 7.254 -8.637 27.529 1.00 86.81 82 LYS A O 1
ATOM 654 N N . ASP A 1 83 ? 5.802 -9.174 25.891 1.00 87.75 83 ASP A N 1
ATOM 655 C CA . ASP A 1 83 ? 5.802 -10.623 26.129 1.00 87.75 83 ASP A CA 1
ATOM 656 C C . ASP A 1 83 ? 6.890 -11.349 25.321 1.00 87.75 83 ASP A C 1
ATOM 658 O O . ASP A 1 83 ? 7.065 -12.553 25.462 1.00 87.75 83 ASP A O 1
ATOM 662 N N . ARG A 1 84 ? 7.610 -10.623 24.447 1.00 89.94 84 ARG A N 1
ATOM 663 C CA . ARG A 1 84 ? 8.649 -11.140 23.534 1.00 89.94 84 ARG A CA 1
ATOM 664 C C . ARG A 1 84 ? 8.203 -12.373 22.742 1.00 89.94 84 ARG A C 1
ATOM 666 O O . ARG A 1 84 ? 8.994 -13.268 22.462 1.00 89.94 84 ARG A O 1
ATOM 673 N N . GLN A 1 85 ? 6.931 -12.398 22.368 1.00 92.81 85 GLN A N 1
ATOM 674 C CA . GLN A 1 85 ? 6.334 -13.482 21.605 1.00 92.81 85 GLN A CA 1
ATOM 675 C C . GLN A 1 85 ? 5.294 -12.947 20.627 1.00 92.81 85 GLN A C 1
ATOM 677 O O . GLN A 1 85 ? 4.832 -11.803 20.720 1.00 92.81 85 GLN A O 1
ATOM 682 N N . PHE A 1 86 ? 4.913 -13.794 19.677 1.00 91.00 86 PHE A N 1
ATOM 683 C CA . PHE A 1 86 ? 3.772 -13.522 18.819 1.00 91.00 86 PHE A CA 1
ATOM 684 C C . PHE A 1 86 ? 2.479 -13.801 19.576 1.00 91.00 86 PHE A C 1
ATOM 686 O O . PHE A 1 86 ? 2.280 -14.906 20.068 1.00 91.00 86 PHE A O 1
ATOM 693 N N . ILE A 1 87 ? 1.607 -12.802 19.622 1.00 91.75 87 ILE A N 1
ATOM 694 C CA . ILE A 1 87 ? 0.267 -12.896 20.189 1.00 91.75 87 ILE A CA 1
ATOM 695 C C . ILE A 1 87 ? -0.774 -12.717 19.088 1.00 91.75 87 ILE A C 1
ATOM 697 O O . ILE A 1 87 ? -0.536 -12.026 18.091 1.00 91.75 87 ILE A O 1
ATOM 701 N N . ASP A 1 88 ? -1.937 -13.314 19.293 1.00 91.94 88 ASP A N 1
ATOM 702 C CA . ASP A 1 88 ? -3.085 -13.151 18.415 1.00 91.94 88 ASP A CA 1
ATOM 703 C C . ASP A 1 88 ? -3.928 -11.969 18.883 1.00 91.94 88 ASP A C 1
ATOM 705 O O . ASP A 1 88 ? -4.471 -11.951 19.987 1.00 91.94 88 ASP A O 1
ATOM 709 N N . VAL A 1 89 ? -3.998 -10.942 18.037 1.00 91.19 89 VAL A N 1
ATOM 710 C CA . VAL A 1 89 ? -4.690 -9.687 18.332 1.00 91.19 89 VAL A CA 1
ATOM 711 C C . VAL A 1 89 ? -5.940 -9.598 17.475 1.00 91.19 89 VAL A C 1
ATOM 713 O O . VAL A 1 89 ? -5.881 -9.753 16.253 1.00 91.19 89 VAL A O 1
ATOM 716 N N . GLN A 1 90 ? -7.070 -9.287 18.106 1.00 92.44 90 GLN A N 1
ATOM 717 C CA . GLN A 1 90 ? -8.311 -8.975 17.402 1.00 92.44 90 GLN A CA 1
ATOM 718 C C . GLN A 1 90 ? -8.091 -7.757 16.491 1.00 92.44 90 GLN A C 1
ATOM 720 O O . GLN A 1 90 ? -7.644 -6.699 16.929 1.00 92.44 90 GLN A O 1
ATOM 725 N N . CYS A 1 91 ? -8.355 -7.919 15.200 1.00 90.88 91 CYS A N 1
ATOM 726 C CA . CYS A 1 91 ? -8.025 -6.959 14.158 1.00 90.88 91 CYS A CA 1
ATOM 727 C C . CYS A 1 91 ? -9.210 -6.809 13.193 1.00 90.88 91 CYS A C 1
ATOM 729 O O . CYS A 1 91 ? -9.658 -7.795 12.603 1.00 90.88 91 CYS A O 1
ATOM 731 N N . PRO A 1 92 ? -9.730 -5.590 12.993 1.00 91.75 92 PRO A N 1
ATOM 732 C CA . PRO A 1 92 ? -10.776 -5.349 12.011 1.00 91.75 92 PRO A CA 1
ATOM 733 C C . PRO A 1 92 ? -10.338 -5.741 10.596 1.00 91.75 92 PRO A C 1
ATOM 735 O O . PRO A 1 92 ? -9.238 -5.394 10.161 1.00 91.75 92 PRO A O 1
ATOM 738 N N . ASN A 1 93 ? -11.221 -6.395 9.839 1.00 88.94 93 ASN A N 1
ATOM 739 C CA . ASN A 1 93 ? -10.920 -6.841 8.475 1.00 88.94 93 ASN A CA 1
ATOM 740 C C . ASN A 1 93 ? -10.488 -5.696 7.538 1.00 88.94 93 ASN A C 1
ATOM 742 O O . ASN A 1 93 ? -9.629 -5.887 6.684 1.00 88.94 93 ASN A O 1
ATOM 746 N N . ILE A 1 94 ? -11.020 -4.485 7.741 1.00 89.62 94 ILE A N 1
ATOM 747 C CA . ILE A 1 94 ? -10.591 -3.269 7.031 1.00 89.62 94 ILE A CA 1
ATOM 748 C C . ILE A 1 94 ? -9.080 -3.029 7.142 1.00 89.62 94 ILE A C 1
ATOM 750 O O . ILE A 1 94 ? -8.453 -2.688 6.147 1.00 89.62 94 ILE A O 1
ATOM 754 N N . VAL A 1 95 ? -8.483 -3.250 8.318 1.00 89.25 95 VAL A N 1
ATOM 755 C CA . VAL A 1 95 ? -7.047 -3.042 8.548 1.00 89.25 95 VAL A CA 1
ATOM 756 C C . VAL A 1 95 ? -6.235 -4.116 7.830 1.00 89.25 95 VAL A C 1
ATOM 758 O O . VAL A 1 95 ? -5.184 -3.823 7.267 1.00 89.25 95 VAL A O 1
ATOM 761 N N . LYS A 1 96 ? -6.723 -5.361 7.817 1.00 88.31 96 LYS A N 1
ATOM 762 C CA 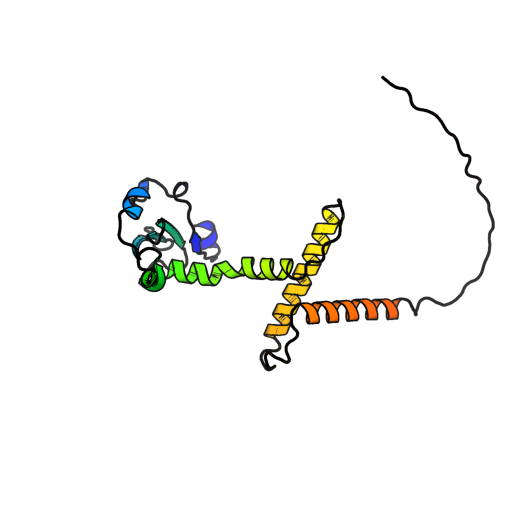. LYS A 1 96 ? -6.078 -6.447 7.072 1.00 88.31 96 LYS A CA 1
ATOM 763 C C . LYS A 1 96 ? -6.091 -6.195 5.570 1.00 88.31 96 LYS A C 1
ATOM 765 O O . LYS A 1 96 ? -5.035 -6.258 4.955 1.00 88.31 96 LYS A O 1
ATOM 770 N N . LYS A 1 97 ? -7.263 -5.883 5.009 1.00 87.81 97 LYS A N 1
ATOM 771 C CA . LYS A 1 97 ? -7.412 -5.563 3.583 1.00 87.81 97 LYS A CA 1
ATOM 772 C C . LYS A 1 97 ? -6.553 -4.371 3.189 1.00 87.81 97 LYS A C 1
ATOM 774 O O . LYS A 1 97 ? -5.811 -4.459 2.225 1.00 87.81 97 LYS A O 1
ATOM 779 N N . TYR A 1 98 ? -6.593 -3.311 3.996 1.00 88.94 98 TYR A N 1
ATOM 780 C CA . TYR A 1 98 ? -5.746 -2.141 3.809 1.00 88.94 98 TYR A CA 1
ATOM 781 C C . TYR A 1 98 ? -4.271 -2.532 3.718 1.00 88.94 98 TYR A C 1
ATOM 783 O O . TYR A 1 98 ? -3.644 -2.223 2.720 1.00 88.94 98 TYR A O 1
ATOM 791 N N . ASN A 1 99 ? -3.727 -3.262 4.696 1.00 87.56 99 ASN A N 1
ATOM 792 C CA . ASN A 1 99 ? -2.311 -3.647 4.659 1.00 87.56 99 ASN A CA 1
ATOM 793 C C . ASN A 1 99 ? -1.975 -4.552 3.462 1.00 87.56 99 ASN A C 1
ATOM 795 O O . ASN A 1 99 ? -0.905 -4.404 2.897 1.00 87.56 99 ASN A O 1
ATOM 799 N N . ALA A 1 100 ? -2.875 -5.453 3.061 1.00 85.81 100 ALA A N 1
ATOM 800 C CA . ALA A 1 100 ? -2.644 -6.333 1.915 1.00 85.81 100 ALA A CA 1
ATOM 801 C C . ALA A 1 100 ? -2.638 -5.586 0.568 1.00 85.81 100 ALA A C 1
ATOM 803 O O . ALA A 1 100 ? -1.918 -5.972 -0.345 1.00 85.81 100 ALA A O 1
ATOM 804 N N . GLU A 1 101 ? -3.451 -4.536 0.431 1.00 84.25 101 GLU A N 1
ATOM 805 C CA . GLU A 1 101 ? -3.608 -3.781 -0.822 1.00 84.25 101 GLU A CA 1
ATOM 806 C C . GLU A 1 101 ? -2.675 -2.557 -0.903 1.00 84.25 101 GLU A C 1
ATOM 808 O O . GLU A 1 101 ? -2.295 -2.138 -1.994 1.00 84.25 101 GLU A O 1
ATOM 813 N N . MET A 1 102 ? -2.279 -1.989 0.241 1.00 80.94 102 MET A N 1
ATOM 814 C CA . MET A 1 102 ? -1.410 -0.805 0.336 1.00 80.94 102 MET A CA 1
ATOM 815 C C . MET A 1 102 ? -0.007 -1.021 -0.216 1.00 80.94 102 MET A C 1
ATOM 817 O O . MET A 1 102 ? 0.616 -0.075 -0.686 1.00 80.94 102 MET A O 1
ATOM 821 N N . GLU A 1 103 ? 0.477 -2.260 -0.183 1.00 79.44 103 GLU A N 1
ATOM 822 C CA . GLU A 1 103 ? 1.841 -2.603 -0.585 1.00 79.44 103 GLU A CA 1
ATOM 823 C C . GLU A 1 103 ? 2.084 -2.441 -2.097 1.00 79.44 103 GLU A C 1
ATOM 825 O O . GLU A 1 103 ? 3.227 -2.491 -2.535 1.00 79.44 103 GLU A O 1
ATOM 830 N N . GLY A 1 104 ? 1.051 -2.213 -2.918 1.00 82.56 104 GLY A N 1
ATOM 831 C CA . GLY A 1 104 ? 1.199 -2.119 -4.375 1.00 82.56 104 GLY A CA 1
ATOM 832 C C . GLY A 1 104 ? 2.170 -1.026 -4.847 1.00 82.56 104 GLY A C 1
ATOM 833 O O . GLY A 1 104 ? 3.008 -1.288 -5.708 1.00 82.56 104 GLY A O 1
ATOM 834 N N . VAL A 1 105 ? 2.086 0.180 -4.272 1.00 84.81 105 VAL A N 1
ATOM 835 C CA . VAL A 1 105 ? 2.968 1.308 -4.642 1.00 84.81 105 VAL A CA 1
ATOM 836 C C . VAL A 1 105 ? 4.380 1.100 -4.088 1.00 84.81 105 VAL A C 1
ATOM 838 O O . VAL A 1 105 ? 5.361 1.246 -4.812 1.00 84.81 105 VAL A O 1
ATOM 841 N N . ASP A 1 106 ? 4.491 0.646 -2.840 1.00 87.19 106 ASP A N 1
ATOM 842 C CA . ASP A 1 106 ? 5.787 0.371 -2.211 1.00 87.19 106 ASP A CA 1
ATOM 843 C C . ASP A 1 106 ? 6.566 -0.735 -2.949 1.00 87.19 106 ASP A C 1
ATOM 845 O O . ASP A 1 106 ? 7.799 -0.718 -3.007 1.00 87.19 106 ASP A O 1
ATOM 849 N N . LEU A 1 107 ? 5.860 -1.706 -3.543 1.00 86.81 107 LEU A N 1
ATOM 850 C CA . LEU A 1 107 ? 6.469 -2.768 -4.344 1.00 86.81 107 LEU A CA 1
ATOM 851 C C . LEU A 1 107 ? 7.125 -2.226 -5.616 1.00 86.81 107 LEU A C 1
ATOM 853 O O . LEU A 1 107 ? 8.258 -2.612 -5.912 1.00 86.81 107 LEU A O 1
ATOM 857 N N . ILE A 1 108 ? 6.447 -1.346 -6.362 1.00 87.75 108 ILE A N 1
ATOM 858 C CA . ILE A 1 108 ? 7.034 -0.766 -7.575 1.00 87.75 108 ILE A CA 1
ATOM 859 C C . ILE A 1 108 ? 8.188 0.179 -7.229 1.00 87.75 108 ILE A C 1
ATOM 861 O O . ILE A 1 108 ? 9.245 0.083 -7.853 1.00 87.75 108 ILE A O 1
ATOM 865 N N . ASP A 1 109 ? 8.060 0.979 -6.168 1.00 89.19 109 ASP A N 1
ATOM 866 C CA . ASP A 1 109 ? 9.139 1.839 -5.668 1.00 89.19 109 ASP A CA 1
ATOM 867 C C . ASP A 1 109 ? 10.377 1.019 -5.288 1.00 89.19 109 ASP A C 1
ATOM 869 O O . ASP A 1 109 ? 11.511 1.376 -5.621 1.00 89.19 109 ASP A O 1
ATOM 873 N N . ARG A 1 110 ? 10.176 -0.145 -4.663 1.00 89.50 110 ARG A N 1
ATOM 874 C CA . ARG A 1 110 ? 11.266 -1.074 -4.362 1.00 89.50 110 ARG A CA 1
ATOM 875 C C . ARG A 1 110 ? 11.947 -1.598 -5.628 1.00 89.50 110 ARG A C 1
ATOM 877 O O . ARG A 1 110 ? 13.175 -1.684 -5.648 1.00 89.50 110 ARG A O 1
ATOM 884 N N . PHE A 1 111 ? 11.194 -1.964 -6.668 1.00 88.81 111 PHE A N 1
ATOM 885 C CA . PHE A 1 111 ? 11.779 -2.430 -7.933 1.00 88.81 111 PHE A CA 1
ATOM 886 C C . PHE A 1 111 ? 12.567 -1.331 -8.645 1.00 88.81 111 PHE A C 1
ATOM 888 O O . PHE A 1 111 ? 13.654 -1.600 -9.157 1.00 88.81 111 PHE A O 1
ATOM 895 N N . LEU A 1 112 ? 12.061 -0.098 -8.608 1.00 90.00 112 LEU A N 1
ATOM 896 C CA . LEU A 1 112 ? 12.730 1.069 -9.176 1.00 90.00 112 LEU A CA 1
ATOM 897 C C . LEU A 1 112 ? 14.064 1.369 -8.486 1.00 90.00 112 LEU A C 1
ATOM 899 O O . LEU A 1 112 ? 15.026 1.733 -9.153 1.00 90.00 112 LEU A O 1
ATOM 903 N N . VAL A 1 113 ? 14.152 1.196 -7.164 1.00 90.19 113 VAL A N 1
ATOM 904 C CA . VAL A 1 113 ? 15.392 1.455 -6.410 1.00 90.19 113 VAL A CA 1
ATOM 905 C C . VAL A 1 113 ? 16.447 0.362 -6.615 1.00 90.19 113 VAL A C 1
ATOM 907 O O . VAL A 1 113 ? 17.635 0.676 -6.625 1.00 90.19 113 VAL A O 1
ATOM 910 N N . LEU A 1 114 ? 16.048 -0.904 -6.788 1.00 88.06 114 LEU A N 1
ATOM 911 C CA . LEU A 1 114 ? 16.984 -2.037 -6.885 1.00 88.06 114 LEU A CA 1
ATOM 912 C C . LEU A 1 114 ? 17.951 -1.936 -8.073 1.00 88.06 114 LEU A C 1
ATOM 914 O O . LEU A 1 114 ? 19.136 -2.217 -7.913 1.00 88.06 114 LEU A O 1
ATOM 918 N N . TYR A 1 115 ? 17.450 -1.535 -9.243 1.00 86.00 115 TYR A N 1
ATOM 919 C CA . TYR A 1 115 ? 18.237 -1.413 -10.477 1.00 86.00 115 TYR A CA 1
ATOM 920 C C . TYR A 1 115 ? 17.897 -0.107 -11.194 1.00 86.00 115 TYR A C 1
ATOM 922 O O . TYR A 1 115 ? 17.385 -0.122 -12.315 1.00 86.00 115 TYR A O 1
ATOM 930 N N . ARG A 1 116 ? 18.117 1.016 -10.503 1.00 86.00 116 ARG A N 1
ATOM 931 C CA . ARG A 1 116 ? 17.800 2.358 -11.002 1.00 86.00 116 ARG A CA 1
ATOM 932 C C . ARG A 1 116 ? 18.765 2.791 -12.108 1.00 86.00 116 ARG A C 1
ATOM 934 O O . ARG A 1 116 ? 19.976 2.791 -11.895 1.00 86.00 116 ARG A O 1
ATOM 941 N N . MET A 1 117 ? 18.229 3.259 -13.229 1.00 83.81 117 MET A N 1
ATOM 942 C CA . MET A 1 117 ? 18.940 4.032 -14.246 1.00 83.81 117 MET A CA 1
ATOM 943 C C . MET A 1 117 ? 19.178 5.451 -13.715 1.00 83.81 117 MET A C 1
ATOM 945 O O . MET A 1 117 ? 18.440 6.393 -13.998 1.00 83.81 117 MET A O 1
ATOM 949 N N . ASP A 1 118 ? 20.194 5.605 -12.865 1.00 79.50 118 ASP A N 1
ATOM 950 C CA . ASP A 1 118 ? 20.612 6.917 -12.373 1.00 79.50 118 ASP A CA 1
ATOM 951 C C . ASP A 1 118 ? 21.744 7.468 -13.237 1.00 79.50 118 ASP A C 1
ATOM 953 O O . ASP A 1 118 ? 22.739 6.795 -13.502 1.00 79.50 118 ASP A O 1
ATOM 957 N N . SER A 1 119 ? 21.621 8.728 -13.639 1.00 80.50 119 SER A N 1
ATOM 958 C CA . SER A 1 119 ? 22.709 9.457 -14.281 1.00 80.50 119 SER A CA 1
ATOM 959 C C . SER A 1 119 ? 22.957 10.753 -13.534 1.00 80.50 119 SER A C 1
ATOM 961 O O . SER A 1 119 ? 22.035 11.464 -13.116 1.00 80.50 119 SER A O 1
ATOM 963 N N . LYS A 1 120 ? 24.236 11.094 -13.375 1.00 83.81 120 LYS A N 1
ATOM 964 C CA . LYS A 1 120 ? 24.665 12.298 -12.665 1.00 83.81 120 LYS A CA 1
ATOM 965 C C . LYS A 1 120 ? 24.432 13.534 -13.536 1.00 83.81 120 LYS A C 1
ATOM 967 O O . LYS A 1 120 ? 25.345 14.053 -14.163 1.00 83.81 120 LYS A O 1
ATOM 972 N N . THR A 1 121 ? 23.188 14.005 -13.568 1.00 86.81 121 THR A N 1
ATOM 973 C CA . THR A 1 121 ? 22.787 15.235 -14.261 1.00 86.81 121 THR A CA 1
ATOM 974 C C . THR A 1 121 ? 22.054 16.197 -13.330 1.00 86.81 121 THR A C 1
ATOM 976 O O . THR A 1 121 ? 21.371 15.785 -12.385 1.00 86.81 121 THR A O 1
ATOM 979 N N . TYR A 1 122 ? 22.176 17.492 -13.616 1.00 86.00 122 TYR A N 1
ATOM 980 C CA . TYR A 1 122 ? 21.421 18.559 -12.953 1.00 86.00 122 TYR A CA 1
ATOM 981 C C . TYR A 1 122 ? 20.080 18.845 -13.648 1.00 86.00 122 TYR A C 1
ATOM 983 O O . TYR A 1 122 ? 19.214 19.499 -13.073 1.00 86.00 122 TYR A O 1
ATOM 991 N N . LYS A 1 123 ? 19.876 18.342 -14.875 1.00 92.75 123 LYS A N 1
ATOM 992 C CA . LYS A 1 123 ? 18.634 18.542 -15.634 1.00 92.75 123 LYS A CA 1
ATOM 993 C C . LYS A 1 123 ? 17.538 17.616 -15.095 1.00 92.75 123 LYS A C 1
ATOM 995 O O . LYS A 1 123 ? 17.592 16.404 -15.299 1.00 92.75 123 LYS A O 1
ATOM 1000 N N . TRP A 1 124 ? 16.531 18.178 -14.424 1.00 93.06 124 TRP A N 1
ATOM 1001 C CA . TRP A 1 124 ? 15.424 17.400 -13.847 1.00 93.06 124 TRP A CA 1
ATOM 1002 C C . TRP A 1 124 ? 14.598 16.657 -14.911 1.00 93.06 124 TRP A C 1
ATOM 1004 O O . TRP A 1 124 ? 14.113 15.561 -14.645 1.00 93.06 124 TRP A O 1
ATOM 1014 N N . THR A 1 125 ? 14.490 17.209 -16.124 1.00 93.31 125 THR A N 1
ATOM 1015 C CA . THR A 1 125 ? 13.751 16.603 -17.245 1.00 93.31 125 THR A CA 1
ATOM 1016 C C . THR A 1 125 ? 14.330 15.252 -17.643 1.00 93.31 125 THR A C 1
ATOM 1018 O O . THR A 1 125 ? 13.597 14.284 -17.805 1.00 93.31 125 THR A O 1
ATOM 1021 N N . TYR A 1 126 ? 15.657 15.157 -17.717 1.00 92.25 126 TYR A N 1
ATOM 1022 C CA . TYR A 1 126 ? 16.343 13.901 -17.999 1.00 92.25 126 TYR A CA 1
ATOM 1023 C C . TYR A 1 126 ? 16.088 12.862 -16.898 1.00 92.25 126 TYR A C 1
ATOM 1025 O O . TYR A 1 126 ? 15.797 11.708 -17.196 1.00 92.25 126 TYR A O 1
ATOM 1033 N N . ARG A 1 127 ? 16.127 13.275 -15.621 1.00 89.81 127 ARG A N 1
ATOM 1034 C CA . ARG A 1 127 ? 15.804 12.380 -14.494 1.00 89.81 127 ARG A CA 1
ATOM 1035 C C . ARG A 1 127 ? 14.374 11.845 -14.584 1.00 89.81 127 ARG A C 1
ATOM 1037 O O . ARG A 1 127 ? 14.155 10.677 -14.284 1.00 89.81 127 ARG A O 1
ATOM 1044 N N . ALA A 1 128 ? 13.424 12.677 -15.010 1.00 91.94 128 ALA A N 1
ATOM 1045 C CA . ALA A 1 128 ? 12.043 12.257 -15.217 1.00 91.94 128 ALA A CA 1
ATOM 1046 C C . ALA A 1 128 ? 11.923 11.234 -16.358 1.00 91.94 128 ALA A C 1
ATOM 1048 O O . ALA A 1 128 ? 11.291 10.200 -16.173 1.00 91.94 128 ALA A O 1
ATOM 1049 N N . ILE A 1 129 ? 12.571 11.480 -17.503 1.00 92.69 129 ILE A N 1
ATOM 1050 C CA . ILE A 1 129 ? 12.564 10.549 -18.644 1.00 92.69 129 ILE A CA 1
ATOM 1051 C C . ILE A 1 129 ? 13.135 9.185 -18.235 1.00 92.69 129 ILE A C 1
ATOM 1053 O O . ILE A 1 129 ? 12.479 8.168 -18.441 1.00 92.69 129 ILE A O 1
ATOM 1057 N N . MET A 1 130 ? 14.304 9.162 -17.586 1.00 91.50 130 MET A N 1
ATOM 1058 C 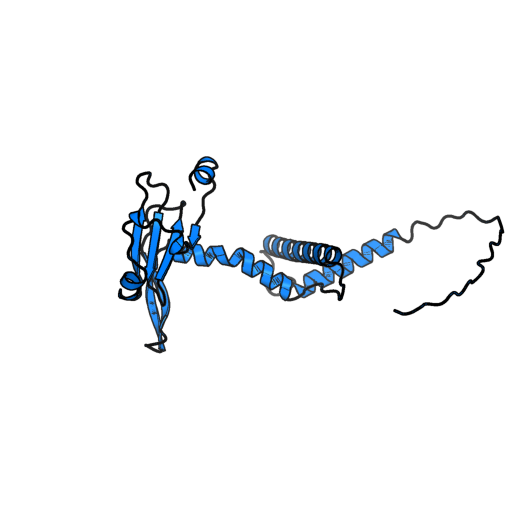CA . MET A 1 130 ? 14.925 7.909 -17.134 1.00 91.50 130 MET A CA 1
ATOM 1059 C C . MET A 1 130 ? 14.062 7.165 -16.112 1.00 91.50 130 MET A C 1
ATOM 1061 O O . MET A 1 130 ? 13.930 5.948 -16.186 1.00 91.50 130 MET A O 1
ATOM 1065 N N . HIS A 1 131 ? 13.395 7.890 -15.211 1.00 91.56 131 HIS A N 1
ATOM 1066 C CA . HIS A 1 131 ? 12.454 7.288 -14.271 1.00 91.56 131 HIS A CA 1
ATOM 1067 C C . HIS A 1 131 ? 11.263 6.614 -14.971 1.00 91.56 131 HIS A C 1
ATOM 1069 O O . HIS A 1 131 ? 10.886 5.505 -14.597 1.00 91.56 131 HIS A O 1
ATOM 1075 N N . PHE A 1 132 ? 10.674 7.250 -15.989 1.00 93.12 132 PHE A N 1
ATOM 1076 C CA . PHE A 1 132 ? 9.563 6.651 -16.733 1.00 93.12 132 PHE A CA 1
ATOM 1077 C C . PHE A 1 132 ? 9.996 5.443 -17.571 1.00 93.12 132 PHE A C 1
ATOM 1079 O O . PHE A 1 132 ? 9.236 4.479 -17.656 1.00 93.12 132 PHE A O 1
ATOM 1086 N N . LEU A 1 133 ? 11.210 5.455 -1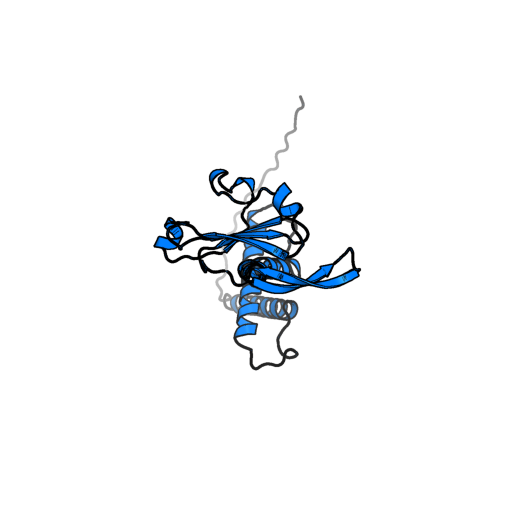8.134 1.00 92.56 133 LEU A N 1
ATOM 1087 C CA . LEU A 1 133 ? 11.786 4.288 -18.813 1.00 92.56 133 LEU A CA 1
ATOM 1088 C C . LEU A 1 133 ? 11.973 3.116 -17.843 1.00 92.56 133 LEU A C 1
ATOM 1090 O O . LEU A 1 133 ? 11.539 1.999 -18.126 1.00 92.56 133 LEU A O 1
ATOM 1094 N N . ASP A 1 134 ? 12.534 3.382 -16.662 1.00 91.75 134 ASP A N 1
ATOM 1095 C CA . ASP A 1 134 ? 12.682 2.385 -15.603 1.00 91.75 134 ASP A CA 1
ATOM 1096 C C . ASP A 1 134 ? 11.339 1.809 -15.148 1.00 91.75 134 ASP A C 1
ATOM 1098 O O . ASP A 1 134 ? 11.200 0.593 -14.992 1.00 91.75 134 ASP A O 1
ATOM 1102 N N . LEU A 1 135 ? 10.340 2.675 -14.958 1.00 93.88 135 LEU A N 1
ATOM 1103 C CA . LEU A 1 135 ? 8.983 2.277 -14.598 1.00 93.88 135 LEU A CA 1
ATOM 1104 C C . LEU A 1 135 ? 8.354 1.403 -15.687 1.00 93.88 135 LEU A C 1
ATOM 1106 O O . LEU A 1 135 ? 7.746 0.378 -15.374 1.00 93.88 135 LEU A O 1
ATOM 1110 N N . GLY A 1 136 ? 8.540 1.768 -16.957 1.00 94.31 136 GLY A N 1
ATOM 1111 C CA . GLY A 1 136 ? 8.119 0.974 -18.108 1.00 94.31 136 GLY A CA 1
ATOM 1112 C C . GLY A 1 136 ? 8.755 -0.417 -18.115 1.00 94.31 136 GLY A C 1
ATOM 1113 O O . GLY A 1 136 ? 8.038 -1.413 -18.202 1.00 94.31 136 GLY A O 1
ATOM 1114 N N . ALA A 1 137 ? 10.073 -0.503 -17.926 1.00 93.75 137 ALA A N 1
ATOM 1115 C CA . ALA A 1 137 ? 10.797 -1.773 -17.866 1.00 93.75 137 ALA A CA 1
ATOM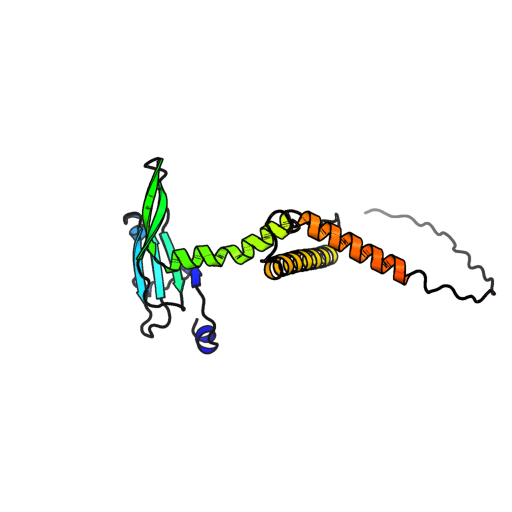 1116 C C . ALA A 1 137 ? 10.339 -2.654 -16.688 1.00 93.75 137 ALA A C 1
ATOM 1118 O O . ALA A 1 137 ? 10.131 -3.858 -16.851 1.00 93.75 137 ALA A O 1
ATOM 1119 N N . CYS A 1 138 ? 10.123 -2.068 -15.504 1.00 93.50 138 CYS A N 1
ATOM 1120 C CA . CYS A 1 138 ? 9.586 -2.789 -14.349 1.00 93.50 138 CYS A CA 1
ATOM 1121 C C . CYS A 1 138 ? 8.160 -3.307 -14.603 1.00 93.50 138 CYS A C 1
ATOM 1123 O O . CYS A 1 138 ? 7.861 -4.454 -14.268 1.00 93.50 138 CYS A O 1
ATOM 1125 N N . ASN A 1 139 ? 7.295 -2.507 -15.231 1.00 93.50 139 ASN A N 1
ATOM 1126 C CA . ASN A 1 139 ? 5.942 -2.929 -15.598 1.00 93.50 139 ASN A CA 1
ATOM 1127 C C . ASN A 1 139 ? 5.957 -4.045 -16.655 1.00 93.50 139 ASN A C 1
ATOM 1129 O O . ASN A 1 139 ? 5.229 -5.027 -16.515 1.00 93.50 139 ASN A O 1
ATOM 1133 N N . ALA A 1 140 ? 6.822 -3.946 -17.667 1.00 94.06 140 ALA A N 1
ATOM 1134 C CA . ALA A 1 140 ? 7.005 -4.989 -18.675 1.00 94.06 140 ALA A CA 1
ATOM 1135 C C . ALA A 1 140 ? 7.478 -6.310 -18.048 1.00 94.06 140 ALA A C 1
ATOM 1137 O O . ALA A 1 140 ? 6.961 -7.375 -18.383 1.00 94.06 140 ALA A O 1
ATOM 1138 N N . TRP A 1 141 ? 8.387 -6.252 -17.071 1.00 93.38 141 TRP A N 1
ATOM 1139 C CA . TRP A 1 141 ? 8.816 -7.432 -16.318 1.00 93.38 141 TRP A CA 1
ATOM 1140 C C . TRP A 1 141 ? 7.676 -8.065 -15.505 1.00 93.38 141 TRP A C 1
ATOM 1142 O O . TRP A 1 141 ? 7.552 -9.292 -15.452 1.00 93.38 141 TRP A O 1
ATOM 1152 N N . LEU A 1 142 ? 6.815 -7.252 -14.880 1.00 91.81 142 LEU A N 1
ATOM 1153 C CA . LEU A 1 142 ? 5.635 -7.754 -14.169 1.00 91.81 142 LEU A CA 1
ATOM 1154 C C . LEU A 1 142 ? 4.666 -8.467 -15.122 1.00 91.81 142 LEU A C 1
ATOM 1156 O O . LEU A 1 142 ? 4.217 -9.569 -14.803 1.00 91.81 142 LEU A O 1
ATOM 1160 N N . LEU A 1 143 ? 4.406 -7.891 -16.300 1.00 93.12 143 LEU A N 1
ATOM 1161 C CA . LEU A 1 143 ? 3.590 -8.519 -17.345 1.00 93.12 143 LEU A CA 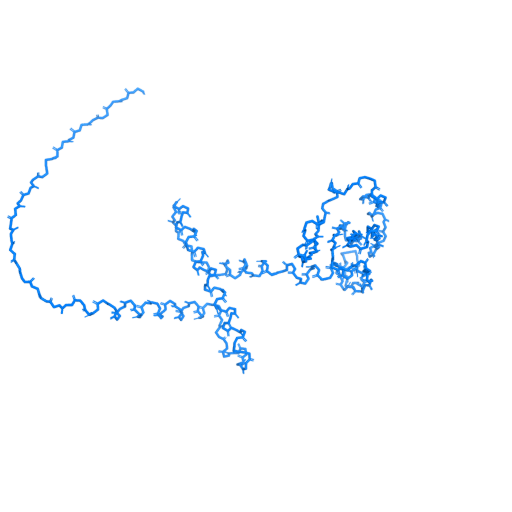1
ATOM 1162 C C . LEU A 1 143 ? 4.227 -9.813 -17.869 1.00 93.12 143 LEU A C 1
ATOM 1164 O O . LEU A 1 143 ? 3.547 -10.829 -17.993 1.00 93.12 143 LEU A O 1
ATOM 1168 N N . TYR A 1 144 ? 5.542 -9.822 -18.099 1.00 93.19 144 TYR A N 1
ATOM 1169 C CA . TYR A 1 144 ? 6.285 -11.026 -18.476 1.00 93.19 144 TYR A CA 1
ATOM 1170 C C . TYR A 1 144 ? 6.072 -12.151 -17.454 1.00 93.19 144 TYR A C 1
ATOM 1172 O O . TYR A 1 144 ? 5.746 -13.276 -17.831 1.00 93.19 144 TYR A O 1
ATOM 1180 N N . ARG A 1 145 ? 6.170 -11.854 -16.154 1.00 91.12 145 ARG A N 1
ATOM 1181 C CA . ARG A 1 145 ? 5.933 -12.845 -15.092 1.00 91.12 145 ARG A CA 1
ATOM 1182 C C . ARG A 1 145 ? 4.487 -13.329 -15.024 1.00 91.12 145 ARG A C 1
ATOM 1184 O O . ARG A 1 145 ? 4.265 -14.488 -14.687 1.00 91.12 145 ARG A O 1
ATOM 1191 N N . GLN A 1 146 ? 3.520 -12.463 -15.318 1.00 90.12 146 GLN A N 1
ATOM 1192 C CA . GLN A 1 146 ? 2.102 -12.831 -15.366 1.00 90.12 146 GLN A CA 1
ATOM 1193 C C . GLN A 1 146 ? 1.776 -13.730 -16.562 1.00 90.12 146 GLN A C 1
ATOM 1195 O O . GLN A 1 146 ? 0.989 -14.661 -16.422 1.00 90.12 146 GLN A O 1
ATOM 1200 N N . ASN A 1 147 ? 2.407 -13.494 -17.712 1.00 91.38 147 ASN A N 1
ATOM 1201 C CA . ASN A 1 147 ? 2.177 -14.288 -18.919 1.00 91.38 147 ASN A CA 1
ATOM 1202 C C . ASN A 1 147 ? 2.916 -15.635 -18.891 1.00 91.38 147 ASN A C 1
ATOM 1204 O O . ASN A 1 147 ? 2.497 -16.584 -19.546 1.00 91.38 147 ASN A O 1
ATOM 1208 N N . ASN A 1 148 ? 3.994 -15.740 -18.111 1.00 89.94 148 ASN A N 1
ATOM 1209 C CA . ASN A 1 148 ? 4.830 -16.936 -18.017 1.00 89.94 148 ASN A CA 1
ATOM 1210 C C . ASN A 1 148 ? 4.618 -17.706 -16.701 1.00 89.94 148 ASN A C 1
ATOM 1212 O O . ASN A 1 148 ? 5.568 -18.163 -16.070 1.00 89.94 148 ASN A O 1
ATOM 1216 N N . THR A 1 149 ? 3.363 -17.875 -16.278 1.00 83.25 149 THR A N 1
ATOM 1217 C CA . THR A 1 149 ? 2.999 -18.625 -15.056 1.00 83.25 149 THR A CA 1
ATOM 1218 C C . THR A 1 149 ? 3.297 -20.121 -15.136 1.00 83.25 149 THR A C 1
ATOM 1220 O O . THR A 1 149 ? 3.414 -20.770 -14.098 1.00 83.25 149 THR A O 1
ATOM 1223 N N . ASN A 1 150 ? 3.439 -20.659 -16.350 1.00 83.75 150 ASN A N 1
ATOM 1224 C CA . ASN A 1 150 ? 3.755 -22.067 -16.599 1.00 83.75 150 ASN A CA 1
ATOM 1225 C C . ASN A 1 150 ? 5.251 -22.392 -16.440 1.00 83.75 150 ASN A C 1
ATOM 1227 O O . ASN A 1 150 ? 5.612 -23.565 -16.379 1.00 83.75 150 ASN A O 1
ATOM 1231 N N . LEU A 1 151 ? 6.123 -21.378 -16.384 1.00 83.62 151 LEU A N 1
ATOM 1232 C CA . LEU A 1 151 ? 7.557 -21.572 -16.186 1.00 83.62 151 LEU A CA 1
ATOM 1233 C C . LEU A 1 151 ? 7.880 -21.796 -14.707 1.00 83.62 151 LEU A C 1
ATOM 1235 O O . LEU A 1 151 ? 7.267 -21.206 -13.811 1.00 83.62 151 LEU A O 1
ATOM 1239 N N . SER A 1 152 ? 8.894 -22.621 -14.436 1.00 83.81 152 SER A N 1
ATOM 1240 C CA . SER A 1 152 ? 9.431 -22.733 -13.083 1.00 83.81 152 SER A CA 1
ATOM 1241 C C . SER A 1 152 ? 10.034 -21.398 -12.653 1.00 83.81 152 SER A C 1
ATOM 1243 O O . SER A 1 152 ? 10.548 -20.627 -13.463 1.00 83.81 152 SER A O 1
ATOM 1245 N N . ARG A 1 153 ? 10.071 -21.141 -11.341 1.00 77.19 153 ARG A N 1
ATOM 1246 C CA . ARG A 1 153 ? 10.732 -19.942 -10.793 1.00 77.19 153 ARG A CA 1
ATOM 1247 C C . ARG A 1 153 ? 12.201 -19.814 -11.199 1.00 77.19 153 ARG A C 1
ATOM 1249 O O . ARG A 1 153 ? 12.721 -18.711 -11.134 1.00 77.19 153 ARG A O 1
ATOM 1256 N N . ARG A 1 154 ? 12.857 -20.924 -11.548 1.00 78.62 154 ARG A N 1
ATOM 1257 C CA . ARG A 1 154 ? 14.258 -20.943 -11.994 1.00 78.62 154 ARG A CA 1
ATOM 1258 C C . ARG A 1 154 ? 14.423 -20.523 -13.454 1.00 78.62 154 ARG A C 1
ATOM 1260 O O . ARG A 1 154 ? 15.496 -20.065 -13.810 1.00 78.62 154 ARG A O 1
ATOM 1267 N N . ASP A 1 155 ? 13.367 -20.663 -14.251 1.00 83.12 155 ASP A N 1
ATOM 1268 C CA . ASP A 1 155 ? 13.379 -20.372 -15.688 1.00 83.12 155 ASP A CA 1
ATOM 1269 C C . ASP A 1 155 ? 12.858 -18.953 -15.976 1.00 83.12 155 ASP A C 1
ATOM 1271 O O . ASP A 1 155 ? 13.029 -18.415 -17.067 1.00 83.12 155 ASP A O 1
ATOM 1275 N N . LEU A 1 156 ? 12.210 -18.328 -14.986 1.00 88.88 156 LEU A N 1
ATOM 1276 C CA . LEU A 1 156 ? 11.789 -16.934 -15.042 1.00 88.88 156 LEU A CA 1
ATOM 1277 C C . LEU A 1 156 ? 12.984 -16.006 -14.838 1.00 88.88 156 LEU A C 1
ATOM 1279 O O . LEU A 1 156 ? 13.614 -16.022 -13.779 1.00 88.88 156 LEU A O 1
ATOM 1283 N N . LYS A 1 157 ? 13.204 -15.113 -15.805 1.00 89.31 157 LYS A N 1
ATOM 1284 C CA . LYS A 1 157 ? 14.218 -14.060 -15.692 1.00 89.31 157 LYS A CA 1
ATOM 1285 C C . LYS A 1 157 ? 13.978 -13.196 -14.456 1.00 89.31 157 LYS A C 1
ATOM 1287 O O . LYS A 1 157 ? 12.874 -12.667 -14.241 1.00 89.31 157 LYS A O 1
ATOM 1292 N N . CYS A 1 158 ? 15.022 -13.007 -13.653 1.00 91.50 158 CYS A N 1
ATOM 1293 C CA . CYS A 1 158 ? 14.979 -12.016 -12.583 1.00 91.50 158 CYS A CA 1
ATOM 1294 C C . CYS A 1 158 ? 14.959 -10.589 -13.171 1.00 91.50 158 CYS A C 1
ATOM 1296 O O . CYS A 1 158 ? 15.196 -10.388 -14.361 1.00 91.50 158 CYS A O 1
ATOM 1298 N N . LEU A 1 159 ? 14.648 -9.578 -12.350 1.00 91.25 159 LEU A N 1
ATOM 1299 C CA . LEU A 1 159 ? 14.497 -8.196 -12.833 1.00 91.25 159 LEU A CA 1
ATOM 1300 C C . LEU A 1 159 ? 15.765 -7.670 -13.532 1.00 91.25 159 LEU A C 1
ATOM 1302 O O . LEU A 1 159 ? 15.657 -6.986 -14.545 1.00 91.25 159 LEU A O 1
ATOM 1306 N N . LEU A 1 160 ? 16.952 -8.008 -13.018 1.00 91.88 160 LEU A N 1
ATOM 1307 C CA . LEU A 1 160 ? 18.223 -7.607 -13.624 1.00 91.88 160 LEU A CA 1
ATOM 1308 C C . LEU A 1 160 ? 18.431 -8.257 -14.994 1.00 91.88 160 LEU A C 1
ATOM 1310 O O . LEU A 1 160 ? 18.681 -7.555 -15.965 1.00 91.88 160 LEU A O 1
ATOM 1314 N N . GLU A 1 161 ? 18.282 -9.579 -15.083 1.00 92.81 161 GLU A N 1
ATOM 1315 C CA . GLU A 1 161 ? 18.417 -10.331 -16.341 1.00 92.81 161 GLU A CA 1
ATOM 1316 C C . GLU A 1 161 ? 17.420 -9.860 -17.397 1.00 92.81 161 GLU A C 1
ATOM 1318 O O . GLU A 1 161 ? 17.751 -9.765 -18.579 1.00 92.81 161 GLU A O 1
ATOM 1323 N N . PHE A 1 162 ? 16.195 -9.544 -16.971 1.00 94.00 162 PHE A N 1
ATOM 1324 C CA . PHE A 1 162 ? 15.184 -8.978 -17.850 1.00 94.00 162 PHE A CA 1
ATOM 1325 C C . PHE A 1 162 ? 15.621 -7.614 -18.395 1.00 94.00 162 PHE A C 1
ATOM 1327 O O . PHE A 1 162 ? 15.550 -7.405 -19.602 1.00 94.00 162 PHE A O 1
ATOM 1334 N N . LYS A 1 163 ? 16.116 -6.711 -17.535 1.00 93.44 163 LYS A N 1
ATOM 1335 C CA . LYS A 1 163 ? 16.618 -5.397 -17.966 1.00 93.44 163 LYS A CA 1
ATOM 1336 C C . LYS A 1 163 ? 17.837 -5.502 -18.886 1.00 93.44 163 LYS A C 1
ATOM 1338 O O . LYS A 1 163 ? 17.909 -4.740 -19.840 1.00 93.44 163 LYS A O 1
ATOM 1343 N N . LEU A 1 164 ? 18.760 -6.429 -18.625 1.00 93.50 164 LEU A N 1
ATOM 1344 C CA . LEU A 1 164 ? 19.916 -6.665 -19.498 1.00 93.50 164 LEU A CA 1
ATOM 1345 C C . LEU A 1 164 ? 19.478 -7.180 -20.870 1.00 93.50 164 LEU A C 1
ATOM 1347 O O . LEU A 1 164 ? 19.851 -6.589 -21.871 1.00 93.50 164 LEU A O 1
ATOM 1351 N N . THR A 1 165 ? 18.591 -8.184 -20.912 1.00 94.38 165 THR A N 1
ATOM 1352 C CA . THR A 1 165 ? 18.034 -8.674 -22.189 1.00 94.38 165 THR A CA 1
ATOM 1353 C C . THR A 1 165 ? 17.361 -7.537 -22.961 1.00 94.38 165 THR A C 1
ATOM 1355 O O . THR A 1 165 ? 17.543 -7.421 -24.166 1.00 94.38 165 THR A O 1
ATOM 1358 N N . LEU A 1 166 ? 16.574 -6.706 -22.269 1.00 93.44 166 LEU A N 1
ATOM 1359 C CA . LEU A 1 166 ? 15.896 -5.567 -22.881 1.00 93.44 166 LEU A CA 1
ATOM 1360 C C . LEU A 1 166 ? 16.902 -4.568 -23.466 1.00 93.44 166 LEU A C 1
ATOM 1362 O O . LEU A 1 166 ? 16.691 -4.072 -24.565 1.00 93.44 166 LEU A O 1
ATOM 1366 N N . ALA A 1 167 ? 17.990 -4.281 -22.748 1.00 92.56 167 ALA A N 1
ATOM 1367 C CA . ALA A 1 167 ? 19.043 -3.396 -23.232 1.00 92.56 167 ALA A CA 1
ATOM 1368 C C . ALA A 1 167 ? 19.752 -3.976 -24.465 1.00 92.56 167 ALA A C 1
ATOM 1370 O O . ALA A 1 167 ? 19.904 -3.263 -25.449 1.00 92.56 167 ALA A O 1
ATOM 1371 N N . ASP A 1 168 ? 20.115 -5.262 -24.440 1.00 94.00 168 ASP A N 1
ATOM 1372 C CA . ASP A 1 168 ? 20.765 -5.934 -25.571 1.00 94.00 168 ASP A CA 1
ATOM 1373 C C . ASP A 1 168 ? 19.881 -5.900 -26.829 1.00 94.00 168 ASP A C 1
ATOM 1375 O O . ASP A 1 168 ? 20.367 -5.620 -27.921 1.00 94.00 168 ASP A O 1
ATOM 1379 N N . GLN A 1 169 ? 18.572 -6.125 -26.671 1.00 93.06 169 GLN A N 1
ATOM 1380 C CA . GLN A 1 169 ? 17.601 -6.058 -27.769 1.00 93.06 169 GLN A CA 1
ATOM 1381 C C . GLN A 1 169 ? 17.477 -4.647 -28.351 1.00 93.06 169 GLN A C 1
ATOM 1383 O O . GLN A 1 169 ? 17.519 -4.486 -29.565 1.00 93.06 169 GLN A O 1
ATOM 1388 N N . LEU A 1 170 ? 17.381 -3.629 -27.492 1.00 90.56 170 LEU A N 1
ATOM 1389 C CA . LEU A 1 170 ? 17.288 -2.234 -27.930 1.00 90.56 170 LEU A CA 1
ATOM 1390 C C . LEU A 1 170 ? 18.565 -1.751 -28.634 1.00 90.56 170 LEU A C 1
ATOM 1392 O O . LEU A 1 170 ? 18.482 -0.917 -29.526 1.00 90.56 170 LEU A O 1
ATOM 1396 N N . ILE A 1 171 ? 19.737 -2.258 -28.238 1.00 93.56 171 ILE A N 1
ATOM 1397 C CA . ILE A 1 171 ? 21.013 -1.934 -28.891 1.00 93.56 171 ILE A CA 1
ATOM 1398 C C . ILE A 1 171 ? 21.119 -2.630 -30.255 1.00 93.56 171 ILE A C 1
ATOM 1400 O O . ILE A 1 171 ? 21.565 -2.012 -31.217 1.00 93.56 171 ILE A O 1
ATOM 1404 N N . ALA A 1 172 ? 20.710 -3.899 -30.345 1.00 92.38 172 ALA A N 1
ATOM 1405 C CA . ALA A 1 172 ? 20.770 -4.664 -31.590 1.00 92.38 172 ALA A CA 1
ATOM 1406 C C . ALA A 1 172 ? 19.862 -4.074 -32.686 1.00 92.38 172 ALA A C 1
ATOM 1408 O O . ALA A 1 172 ? 20.292 -3.943 -33.832 1.00 92.38 172 ALA A O 1
ATOM 1409 N N . GLU A 1 173 ? 18.645 -3.648 -32.330 1.00 84.00 173 GLU A N 1
ATOM 1410 C CA . GLU A 1 173 ? 17.728 -2.974 -33.264 1.00 84.00 173 GLU A CA 1
ATOM 1411 C C . GLU A 1 173 ? 18.320 -1.666 -33.827 1.00 84.00 173 GLU A C 1
ATOM 1413 O O . GLU A 1 173 ? 18.114 -1.344 -34.996 1.00 84.00 173 GLU A O 1
ATOM 1418 N N . ASP A 1 174 ? 19.099 -0.929 -33.028 1.00 75.62 174 ASP A N 1
ATOM 1419 C CA . ASP A 1 174 ? 19.727 0.330 -33.453 1.00 75.62 174 ASP A CA 1
ATOM 1420 C C . ASP A 1 174 ? 20.856 0.084 -34.472 1.00 75.62 174 ASP A C 1
ATOM 1422 O O . ASP A 1 174 ? 20.969 0.803 -35.470 1.00 75.62 174 ASP A O 1
ATOM 1426 N N . SER A 1 175 ? 21.638 -0.990 -34.281 1.00 74.06 175 SER A N 1
ATOM 1427 C CA . SER A 1 175 ? 22.701 -1.373 -35.221 1.00 74.06 175 SER A CA 1
ATOM 1428 C C . SER A 1 175 ? 22.178 -1.797 -36.595 1.00 74.06 175 SER A C 1
ATOM 1430 O O . SER A 1 175 ? 22.782 -1.436 -37.597 1.00 74.06 175 SER A O 1
ATOM 1432 N N . GLU A 1 176 ? 21.034 -2.479 -36.670 1.00 64.38 176 GLU A N 1
ATOM 1433 C CA . GLU A 1 176 ? 20.447 -2.901 -37.953 1.00 64.38 176 GLU A CA 1
ATOM 1434 C C . GLU A 1 176 ? 19.821 -1.728 -38.733 1.00 64.38 176 GLU A C 1
ATOM 1436 O O . GLU A 1 176 ? 19.728 -1.774 -39.956 1.00 64.38 176 GLU A O 1
ATOM 1441 N N . SER A 1 177 ? 19.430 -0.645 -38.050 1.00 59.53 177 SER A N 1
ATOM 1442 C CA . SER A 1 177 ? 18.814 0.535 -38.679 1.00 59.53 177 SER A CA 1
ATOM 1443 C C . SER A 1 177 ? 19.812 1.546 -39.266 1.00 59.53 177 SER A C 1
ATOM 1445 O O . SER A 1 177 ? 19.421 2.407 -40.055 1.00 59.53 177 SER A O 1
ATOM 1447 N N . SER A 1 178 ? 21.093 1.444 -38.897 1.00 55.97 178 SER A N 1
ATOM 1448 C CA . SER A 1 178 ? 22.154 2.361 -39.342 1.00 55.97 178 SER A CA 1
ATOM 1449 C C . SER A 1 178 ? 22.889 1.890 -40.606 1.00 55.97 178 SER A C 1
ATOM 1451 O O . SER A 1 178 ? 23.564 2.694 -41.247 1.00 55.97 178 SER A O 1
ATOM 1453 N N . ASP A 1 179 ? 22.738 0.619 -40.993 1.00 52.59 179 ASP A N 1
ATOM 1454 C CA . ASP A 1 179 ? 23.461 0.024 -42.127 1.00 52.59 179 ASP A CA 1
ATOM 1455 C C . ASP A 1 179 ? 22.748 0.202 -43.489 1.00 52.59 179 ASP A C 1
ATOM 1457 O O . ASP A 1 179 ? 23.354 -0.034 -44.534 1.00 52.59 179 ASP A O 1
ATOM 1461 N N . ASP A 1 180 ? 21.506 0.706 -43.511 1.00 48.88 180 ASP A N 1
ATOM 1462 C CA . ASP A 1 180 ? 20.704 0.899 -44.739 1.00 48.88 180 ASP A CA 1
ATOM 1463 C C . ASP A 1 180 ? 20.781 2.325 -45.336 1.00 48.88 180 ASP A C 1
ATOM 1465 O O . ASP A 1 180 ? 20.074 2.648 -46.292 1.00 48.88 180 ASP A O 1
ATOM 1469 N N . SER A 1 181 ? 21.656 3.203 -44.823 1.00 48.19 181 SER A N 1
ATOM 1470 C CA . SER A 1 181 ? 21.859 4.560 -45.365 1.00 48.19 181 SER A CA 1
ATOM 1471 C C . SER A 1 181 ? 23.235 4.773 -46.003 1.00 48.19 181 SER A C 1
ATOM 1473 O O . SER A 1 181 ? 23.887 5.791 -45.762 1.00 48.19 181 SER A O 1
ATOM 1475 N N . SER A 1 182 ? 23.682 3.832 -46.837 1.00 48.91 182 SER A N 1
ATOM 1476 C CA . SER A 1 182 ? 24.767 4.082 -47.791 1.00 48.91 182 SER A CA 1
ATOM 1477 C C . SER A 1 182 ? 24.305 3.807 -49.224 1.00 48.91 182 SER A C 1
ATOM 1479 O O . SER A 1 182 ? 24.291 2.683 -49.716 1.00 48.91 182 SER A O 1
ATOM 1481 N N . THR A 1 183 ? 23.891 4.868 -49.914 1.00 36.84 183 THR A N 1
ATOM 1482 C CA . THR A 1 183 ? 23.982 4.939 -51.375 1.00 36.84 183 THR A CA 1
ATOM 1483 C C . THR A 1 183 ? 24.296 6.385 -51.752 1.00 36.84 183 THR A 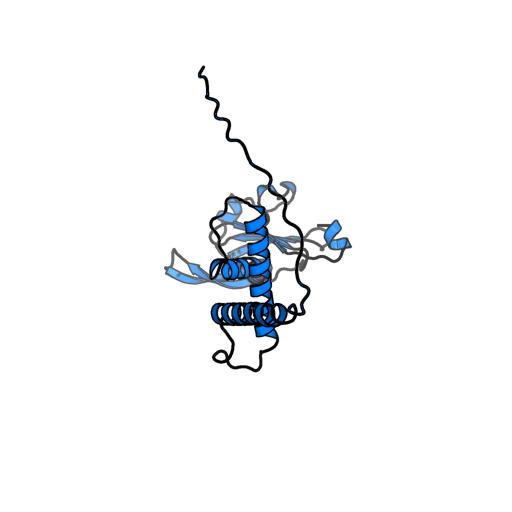C 1
ATOM 1485 O O . THR A 1 183 ? 23.479 7.283 -51.573 1.00 36.84 183 THR A O 1
ATOM 1488 N N . ASP A 1 184 ? 25.561 6.553 -52.123 1.00 40.22 184 ASP A N 1
ATOM 1489 C CA . ASP A 1 184 ? 26.265 7.594 -52.879 1.00 40.22 184 ASP A CA 1
ATOM 1490 C C . ASP A 1 184 ? 25.481 8.815 -53.394 1.00 40.22 184 ASP A C 1
ATOM 1492 O O . ASP A 1 184 ? 24.509 8.654 -54.120 1.00 40.22 184 ASP A O 1
ATOM 1496 N N . GLU A 1 185 ? 26.020 10.022 -53.149 1.00 38.88 185 GLU A N 1
ATOM 1497 C CA . GLU A 1 185 ? 26.409 10.970 -54.215 1.00 38.88 185 GLU A CA 1
ATOM 1498 C C . GLU A 1 185 ? 27.571 11.883 -53.749 1.00 38.88 185 GLU A C 1
ATOM 1500 O O . GLU A 1 185 ? 27.608 12.358 -52.610 1.00 38.88 185 GLU A O 1
ATOM 1505 N N . GLU A 1 186 ? 28.543 12.079 -54.649 1.00 37.78 186 GLU A N 1
ATOM 1506 C CA . GLU A 1 186 ? 29.783 12.854 -54.494 1.00 37.78 186 GLU A CA 1
ATOM 1507 C C . GLU A 1 186 ? 29.611 14.388 -54.614 1.00 37.78 186 GLU A C 1
ATOM 1509 O O . GLU A 1 186 ? 28.698 14.890 -55.258 1.00 37.78 186 GLU A O 1
ATOM 1514 N N . GLU A 1 187 ? 30.579 15.083 -53.993 1.00 35.69 187 GLU A N 1
ATOM 1515 C CA . GLU A 1 187 ? 31.146 16.440 -54.169 1.00 35.69 187 GLU A CA 1
ATOM 1516 C C . GLU A 1 187 ? 30.371 17.607 -54.836 1.00 35.69 187 GLU A C 1
ATOM 1518 O O . GLU A 1 187 ? 29.872 17.535 -55.952 1.00 35.69 187 GLU A O 1
ATOM 1523 N N . VAL A 1 188 ? 30.479 18.804 -54.228 1.00 31.25 188 VAL A N 1
ATOM 1524 C CA . VAL A 1 188 ? 31.397 19.906 -54.635 1.00 31.25 188 VAL A CA 1
ATOM 1525 C C . VAL A 1 188 ? 31.052 21.176 -53.831 1.00 31.25 188 VAL A C 1
ATOM 1527 O O . VAL A 1 188 ? 29.893 21.576 -53.762 1.00 31.25 188 VAL A O 1
ATOM 1530 N N . GLY A 1 189 ? 32.062 21.889 -53.307 1.00 30.62 189 GLY A N 1
ATOM 1531 C CA . GLY A 1 189 ? 31.932 23.341 -53.089 1.00 30.62 189 GLY A CA 1
ATOM 1532 C C . GLY A 1 189 ? 32.603 23.931 -51.850 1.00 30.62 189 GLY A C 1
ATOM 1533 O O . GLY A 1 189 ? 31.957 24.216 -50.848 1.00 30.62 189 GLY A O 1
ATOM 1534 N N . THR A 1 190 ? 33.899 24.209 -51.964 1.00 36.97 190 THR A N 1
ATOM 1535 C CA . THR A 1 190 ? 34.709 25.038 -51.060 1.00 36.97 190 THR A CA 1
ATOM 1536 C C . THR A 1 190 ? 34.075 26.406 -50.775 1.00 36.97 190 THR A C 1
ATOM 1538 O O . THR A 1 190 ? 33.759 27.136 -51.712 1.00 36.97 190 THR A O 1
ATOM 1541 N N . SER A 1 191 ? 34.024 26.833 -49.507 1.00 34.72 191 SER A N 1
ATOM 1542 C CA . SER A 1 191 ? 34.227 28.245 -49.131 1.00 34.72 191 SER A CA 1
ATOM 1543 C C . SER A 1 191 ? 34.541 28.411 -47.643 1.00 34.72 191 SER A C 1
ATOM 1545 O O . SER A 1 191 ? 33.776 28.032 -46.761 1.00 34.72 191 SER A O 1
ATOM 1547 N N . ALA A 1 192 ? 35.714 28.987 -47.391 1.00 36.88 192 ALA A N 1
ATOM 1548 C CA . ALA A 1 192 ? 36.252 29.321 -46.084 1.00 36.88 192 ALA A CA 1
ATOM 1549 C C . ALA A 1 192 ? 35.490 30.490 -45.439 1.00 36.88 192 ALA A C 1
ATOM 1551 O O . ALA A 1 192 ? 35.142 31.456 -46.115 1.00 36.88 192 ALA A O 1
ATOM 1552 N N . CYS A 1 193 ? 35.320 30.453 -44.115 1.00 30.06 193 CYS A N 1
ATOM 1553 C CA . CYS A 1 193 ? 34.990 31.641 -43.332 1.00 30.06 193 CYS A CA 1
ATOM 1554 C C . CYS A 1 193 ? 35.774 31.636 -42.012 1.00 30.06 193 CYS A C 1
ATOM 1556 O O . CYS A 1 193 ? 35.534 30.837 -41.107 1.00 30.06 193 CYS A O 1
ATOM 1558 N N . THR A 1 194 ? 36.761 32.525 -41.964 1.00 31.45 194 THR A N 1
ATOM 1559 C CA . THR A 1 194 ? 37.657 32.833 -40.849 1.00 31.45 194 THR A CA 1
ATOM 1560 C C . THR A 1 194 ? 36.881 33.345 -39.635 1.00 31.45 194 THR A C 1
ATOM 1562 O O . THR A 1 194 ? 36.098 34.286 -39.751 1.00 31.45 194 THR A O 1
ATOM 1565 N N . ARG A 1 195 ? 37.150 32.794 -38.444 1.00 30.23 195 ARG A N 1
ATOM 1566 C CA . ARG A 1 195 ? 36.638 33.314 -37.168 1.00 30.23 195 ARG A CA 1
ATOM 1567 C C . ARG A 1 195 ? 37.751 34.086 -36.459 1.00 30.23 195 ARG A C 1
ATOM 1569 O O . ARG A 1 195 ? 38.737 33.495 -36.035 1.00 30.23 195 ARG A O 1
ATOM 1576 N N . GLN A 1 196 ? 37.599 35.407 -36.376 1.00 32.09 196 GLN A N 1
ATOM 1577 C CA . GLN A 1 196 ? 38.460 36.278 -35.578 1.00 32.09 196 GLN A CA 1
ATOM 1578 C C . GLN A 1 196 ? 38.193 36.058 -34.082 1.00 32.09 196 GLN A C 1
ATOM 1580 O O . GLN A 1 196 ? 37.041 36.023 -33.646 1.00 32.09 196 GLN A O 1
ATOM 1585 N N . GLU A 1 197 ? 39.268 35.927 -33.308 1.00 34.22 197 GLU A N 1
ATOM 1586 C CA . GLU A 1 197 ? 39.262 36.052 -31.853 1.00 34.22 197 GLU A CA 1
ATOM 1587 C C . GLU A 1 197 ? 39.226 37.534 -31.465 1.00 34.22 197 GLU A C 1
ATOM 1589 O O . GLU A 1 197 ? 40.032 38.327 -31.951 1.00 34.22 197 GLU A O 1
ATOM 1594 N N . THR A 1 198 ? 38.351 37.904 -30.529 1.00 34.53 198 THR A N 1
ATOM 1595 C CA . THR A 1 198 ? 38.507 39.144 -29.759 1.00 34.53 198 THR A CA 1
ATOM 1596 C C . THR A 1 198 ? 38.266 38.874 -28.281 1.00 34.53 198 THR A C 1
ATOM 1598 O O . THR A 1 198 ? 37.152 38.587 -27.847 1.00 34.53 198 THR A O 1
ATOM 1601 N N . SER A 1 199 ? 39.364 38.975 -27.537 1.00 32.62 199 SER A N 1
ATOM 1602 C CA . SER A 1 199 ? 39.466 39.159 -26.091 1.00 32.62 199 SER A CA 1
ATOM 1603 C C . SER A 1 199 ? 38.889 40.514 -25.666 1.00 32.62 199 SER A C 1
ATOM 1605 O O . SER A 1 199 ? 39.190 41.521 -26.308 1.00 32.62 199 SER A O 1
ATOM 1607 N N . SER A 1 200 ? 38.157 40.557 -24.547 1.00 38.75 200 SER A N 1
ATOM 1608 C CA . SER A 1 200 ? 38.114 41.738 -23.669 1.00 38.75 200 SER A CA 1
ATOM 1609 C C . SER A 1 200 ? 37.519 41.444 -22.277 1.00 38.75 200 SER A C 1
ATOM 1611 O O . SER A 1 200 ? 36.328 41.234 -22.090 1.00 38.75 200 SER A O 1
ATOM 1613 N N . GLN A 1 201 ? 38.445 41.386 -21.316 1.00 38.59 201 GLN A N 1
ATOM 1614 C CA . GLN A 1 201 ? 38.475 41.925 -19.944 1.00 38.59 201 GLN A CA 1
ATOM 1615 C C . GLN A 1 201 ? 37.181 42.282 -19.170 1.00 38.59 201 GLN A C 1
ATOM 1617 O O . GLN A 1 201 ? 36.340 43.068 -19.592 1.00 38.59 201 GLN A O 1
ATOM 1622 N N . THR A 1 202 ? 37.167 41.802 -17.920 1.00 38.62 202 THR A N 1
ATOM 1623 C CA . THR A 1 202 ? 36.423 42.276 -16.734 1.00 38.62 202 THR A CA 1
ATOM 1624 C C . THR A 1 202 ? 36.669 43.748 -16.381 1.00 38.62 202 THR A C 1
ATOM 1626 O O . THR A 1 202 ? 37.771 44.249 -16.613 1.00 38.62 202 THR A O 1
ATOM 1629 N N . PRO A 1 203 ? 35.745 44.366 -15.618 1.00 43.84 203 PRO A N 1
ATOM 1630 C CA . PRO A 1 203 ? 36.182 44.994 -14.369 1.00 43.84 203 PRO A CA 1
ATOM 1631 C C . PRO A 1 203 ? 35.251 44.775 -13.161 1.00 43.84 203 PRO A C 1
ATOM 1633 O O . PRO A 1 203 ? 34.040 44.605 -13.270 1.00 43.84 203 PRO A O 1
ATOM 1636 N N . THR A 1 204 ? 35.907 44.813 -12.006 1.00 34.44 204 THR A N 1
ATOM 1637 C CA . THR A 1 204 ? 35.442 44.865 -10.616 1.00 34.44 204 THR A CA 1
ATOM 1638 C C . THR A 1 204 ? 34.620 46.120 -10.305 1.00 34.44 204 THR A C 1
ATOM 1640 O O . THR A 1 204 ? 35.059 47.204 -10.684 1.00 34.44 204 THR A O 1
ATOM 1643 N N . ILE A 1 205 ? 33.527 45.978 -9.540 1.00 45.19 205 ILE A N 1
ATOM 1644 C CA . ILE A 1 205 ? 33.295 46.589 -8.206 1.00 45.19 205 ILE A CA 1
ATOM 1645 C C . ILE A 1 205 ? 32.527 45.559 -7.375 1.00 45.19 205 ILE A C 1
ATOM 1647 O O . ILE A 1 205 ? 31.541 45.008 -7.914 1.00 45.19 205 ILE A O 1
#

Organism: Diaphorina citri (NCBI:txid121845)

InterPro domains:
  IPR029526 PiggyBac transposable element-derived protein [PF13843] (3-141)

Radius of gyration: 29.91 Å; chains: 1; bounding box: 66×69×82 Å

Sequence (205 aa):
MNLLLMKKIYGTGTLAINNIPKSSMLLDKREMGKKDRGFATQKVRQDKNVCIVQWNDNKPVNSISSITPKNPITSSRRWSKKDRQFIDVQCPNIVKKYNAEMEGVDLIDRFLVLYRMDSKTYKWTYRAIMHFLDLGACNAWLLYRQNNTNLSRRDLKCLLEFKLTLADQLIAEDSESSDDSSTDEEEVGTSACTRQETSSQTPTI

pLDDT: mean 80.58, std 17.92, range [30.06, 94.38]

Secondary structure (DSSP, 8-state):
-HHHHHTT---EEE--GGGS-GGG-PPPHHHHHHSPTT-EEEEE-TTSS-EEEEEESSSEEEEEESS-SS--EEEEEEEETTTTEEEEEEEEHHHHHHHHHHHHHHHHHHHHHHT------S-HHHHHHHHHHHHHHHHHHHHHHHHTTTS-TTTSPPHHHHHHHHHHHHHHHHHHHHTT-------------------------